Protein AF-A0A7V9IWL5-F1 (afdb_monomer_lite)

pLDDT: mean 78.6, std 19.52, range [36.97, 98.06]

Structure (mmCIF, N/CA/C/O backbone):
data_AF-A0A7V9IWL5-F1
#
_entry.id   AF-A0A7V9IWL5-F1
#
loop_
_atom_site.group_PDB
_atom_site.id
_atom_site.type_symbol
_atom_site.label_atom_id
_atom_site.label_alt_id
_atom_site.label_comp_id
_atom_site.label_asym_id
_atom_site.label_entity_id
_atom_site.label_seq_id
_atom_site.pdbx_PDB_ins_code
_atom_site.Cartn_x
_atom_site.Cartn_y
_atom_site.Cartn_z
_atom_site.occupancy
_atom_site.B_iso_or_equiv
_atom_site.auth_seq_id
_atom_site.auth_comp_id
_atom_site.auth_asym_id
_atom_site.auth_atom_id
_atom_site.pdbx_PDB_model_num
ATOM 1 N N . MET A 1 1 ? 10.153 -5.891 102.984 1.00 42.22 1 MET A N 1
ATOM 2 C CA . MET A 1 1 ? 11.183 -5.175 102.195 1.00 42.22 1 MET A CA 1
ATOM 3 C C . MET A 1 1 ? 10.515 -4.726 100.902 1.00 42.22 1 MET A C 1
ATOM 5 O O . MET A 1 1 ? 10.142 -5.570 100.111 1.00 42.22 1 MET A O 1
ATOM 9 N N . ALA A 1 2 ? 9.966 -3.515 100.852 1.00 41.72 2 ALA A N 1
ATOM 10 C CA . ALA A 1 2 ? 10.633 -2.237 100.567 1.00 41.72 2 ALA A CA 1
ATOM 11 C C . ALA A 1 2 ? 10.453 -1.843 99.086 1.00 41.72 2 ALA A C 1
ATOM 13 O O . ALA A 1 2 ? 11.183 -2.261 98.199 1.00 41.72 2 ALA A O 1
ATOM 14 N N . ASN A 1 3 ? 9.418 -1.025 98.898 1.00 42.91 3 ASN A N 1
ATOM 15 C CA . ASN A 1 3 ? 9.107 -0.138 97.783 1.00 42.91 3 ASN A CA 1
ATOM 16 C C . ASN A 1 3 ? 10.320 0.725 97.367 1.00 42.91 3 ASN A C 1
ATOM 18 O O . ASN A 1 3 ? 11.029 1.183 98.266 1.00 42.91 3 ASN A O 1
ATOM 22 N N . ARG A 1 4 ? 10.511 1.014 96.065 1.00 44.41 4 ARG A N 1
ATOM 23 C CA . ARG A 1 4 ? 11.149 2.251 95.548 1.00 44.41 4 ARG A CA 1
ATOM 24 C C . ARG A 1 4 ? 11.039 2.388 94.013 1.00 44.41 4 ARG A C 1
ATOM 26 O O . ARG A 1 4 ? 11.277 1.459 93.256 1.00 44.41 4 ARG A O 1
ATOM 33 N N . VAL A 1 5 ? 10.707 3.610 93.613 1.00 47.88 5 VAL A N 1
ATOM 34 C CA . VAL A 1 5 ? 10.550 4.261 92.289 1.00 47.88 5 VAL A CA 1
ATOM 35 C C . VAL A 1 5 ? 11.486 5.508 92.333 1.00 47.88 5 VAL A C 1
ATOM 37 O O . VAL A 1 5 ? 11.767 5.904 93.472 1.00 47.88 5 VAL A O 1
ATOM 40 N N . PRO A 1 6 ? 11.898 6.269 91.271 1.00 61.53 6 PRO A N 1
ATOM 41 C CA . PRO A 1 6 ? 12.089 6.123 89.798 1.00 61.53 6 PRO A CA 1
ATOM 42 C C . PRO A 1 6 ? 13.557 6.542 89.365 1.00 61.53 6 PRO A C 1
ATOM 44 O O . PRO A 1 6 ? 14.439 6.322 90.191 1.00 61.53 6 PRO A O 1
ATOM 47 N N . PRO A 1 7 ? 13.908 7.105 88.159 1.00 49.78 7 PRO A N 1
ATOM 48 C CA . PRO A 1 7 ? 13.388 8.362 87.582 1.00 49.78 7 PRO A CA 1
ATOM 49 C C . PRO A 1 7 ? 12.971 8.342 86.093 1.00 49.78 7 PRO A C 1
ATOM 51 O O . PRO A 1 7 ? 13.332 7.497 85.281 1.00 49.78 7 PRO A O 1
ATOM 54 N N . ARG A 1 8 ? 12.172 9.369 85.792 1.00 49.12 8 ARG A N 1
ATOM 55 C CA . ARG A 1 8 ? 11.593 9.805 84.518 1.00 49.12 8 ARG A CA 1
ATOM 56 C C . ARG A 1 8 ? 12.660 10.251 83.512 1.00 49.12 8 ARG A C 1
ATOM 58 O O . ARG A 1 8 ? 13.508 11.059 83.872 1.00 49.12 8 ARG A O 1
ATOM 65 N N . PHE A 1 9 ? 12.485 9.908 82.234 1.00 47.59 9 PHE A N 1
ATOM 66 C CA . PHE A 1 9 ? 13.112 10.639 81.130 1.00 47.59 9 PHE A CA 1
ATOM 67 C C . PHE A 1 9 ? 12.089 11.059 80.066 1.00 47.59 9 PHE A C 1
ATOM 69 O O . PHE A 1 9 ? 11.536 10.247 79.334 1.00 47.59 9 PHE A O 1
ATOM 76 N N . GLY A 1 10 ? 11.848 12.374 80.036 1.00 39.50 10 GLY A N 1
ATOM 77 C CA . GLY A 1 10 ? 11.826 13.194 78.823 1.00 39.50 10 GLY A CA 1
ATOM 78 C C . GLY A 1 10 ? 10.819 12.859 77.728 1.00 39.50 10 GLY A C 1
ATOM 79 O O . GLY A 1 10 ? 11.180 12.311 76.692 1.00 39.50 10 GLY A O 1
ATOM 80 N N . ARG A 1 11 ? 9.586 13.345 77.892 1.00 47.38 11 ARG A N 1
ATOM 81 C CA . ARG A 1 11 ? 8.657 13.608 76.786 1.00 47.38 11 ARG A CA 1
ATOM 82 C C . ARG A 1 11 ? 9.209 14.791 75.970 1.00 47.38 11 ARG A C 1
ATOM 84 O O . ARG A 1 11 ? 8.935 15.939 76.297 1.00 47.38 11 ARG A O 1
ATOM 91 N N . TRP A 1 12 ? 10.021 14.525 74.948 1.00 42.34 12 TRP A N 1
ATOM 92 C CA . TRP A 1 12 ? 10.479 15.557 74.013 1.00 42.34 12 TRP A CA 1
ATOM 93 C C . TRP A 1 12 ? 9.465 15.716 72.881 1.00 42.34 12 TRP A C 1
ATOM 95 O O . TRP A 1 12 ? 9.519 15.041 71.854 1.00 42.34 12 TRP A O 1
ATOM 105 N N . GLU A 1 13 ? 8.525 16.631 73.095 1.00 49.31 13 GLU A N 1
ATOM 106 C CA . GLU A 1 13 ? 7.695 17.220 72.050 1.00 49.31 13 GLU A CA 1
ATOM 107 C C . GLU A 1 13 ? 8.590 17.873 70.985 1.00 49.31 13 GLU A C 1
ATOM 109 O O . GLU A 1 13 ? 9.042 19.011 71.133 1.00 49.31 13 GLU A O 1
ATOM 114 N N . ARG A 1 14 ? 8.823 17.191 69.859 1.00 45.34 14 ARG A N 1
ATOM 115 C CA . ARG A 1 14 ? 9.216 17.902 68.639 1.00 45.34 14 ARG A CA 1
ATOM 116 C C . ARG A 1 14 ? 7.974 18.563 68.067 1.00 45.34 14 ARG A C 1
ATOM 118 O O . ARG A 1 14 ? 7.223 17.979 67.292 1.00 45.34 14 ARG A O 1
ATOM 125 N N . ARG A 1 15 ? 7.788 19.816 68.471 1.00 44.66 15 ARG A N 1
ATOM 126 C CA . ARG A 1 15 ? 6.952 20.815 67.809 1.00 44.66 15 ARG A CA 1
ATOM 127 C C . ARG A 1 15 ? 7.400 20.914 66.344 1.00 44.66 15 ARG A C 1
ATOM 129 O O . ARG A 1 15 ? 8.296 21.689 66.017 1.00 44.66 15 ARG A O 1
ATOM 136 N N . ALA A 1 16 ? 6.806 20.104 65.468 1.00 44.72 16 ALA A N 1
ATOM 137 C CA . ALA A 1 16 ? 6.927 20.270 64.029 1.00 44.72 16 ALA A CA 1
ATOM 138 C C . ALA A 1 16 ? 6.296 21.623 63.689 1.00 44.72 16 ALA A C 1
ATOM 140 O O . ALA A 1 16 ? 5.074 21.773 63.651 1.00 44.72 16 ALA A O 1
ATOM 141 N N . LYS A 1 17 ? 7.142 22.647 63.539 1.00 38.06 17 LYS A N 1
ATOM 142 C CA . LYS A 1 17 ? 6.727 23.939 63.009 1.00 38.06 17 LYS A CA 1
ATOM 143 C C . LYS A 1 17 ? 6.167 23.671 61.618 1.00 38.06 17 LYS A C 1
ATOM 145 O O . LYS A 1 17 ? 6.907 23.389 60.684 1.00 38.06 17 LYS A O 1
ATOM 150 N N . ARG A 1 18 ? 4.843 23.737 61.518 1.00 44.19 18 ARG A N 1
ATOM 151 C CA . ARG A 1 18 ? 4.091 23.806 60.273 1.00 44.19 18 ARG A CA 1
ATOM 152 C C . ARG A 1 18 ? 4.465 25.137 59.624 1.00 44.19 18 ARG A C 1
ATOM 154 O O . ARG A 1 18 ? 3.804 26.145 59.846 1.00 44.19 18 ARG A O 1
ATOM 161 N N . THR A 1 19 ? 5.589 25.171 58.914 1.00 42.28 19 THR A N 1
ATOM 162 C CA . THR A 1 19 ? 5.911 26.283 58.030 1.00 42.28 19 THR A CA 1
ATOM 163 C C . THR A 1 19 ? 4.900 26.206 56.898 1.00 42.28 19 THR A C 1
ATOM 165 O O . THR A 1 19 ? 4.911 25.298 56.070 1.00 42.28 19 THR A O 1
ATOM 168 N N . SER A 1 20 ? 3.928 27.112 56.924 1.00 44.34 20 SER A N 1
ATOM 169 C CA . SER A 1 20 ? 3.012 27.334 55.816 1.00 44.34 20 SER A CA 1
ATOM 170 C C . SER A 1 20 ? 3.826 27.876 54.650 1.00 44.34 20 SER A C 1
ATOM 172 O O . SER A 1 20 ? 3.991 29.084 54.496 1.00 44.34 20 SER A O 1
ATOM 174 N N . TRP A 1 21 ? 4.379 26.971 53.850 1.00 36.97 21 TRP A N 1
ATOM 175 C CA . TRP A 1 21 ? 4.912 27.321 52.550 1.00 36.97 21 TRP A CA 1
ATOM 176 C C . TRP A 1 21 ? 3.706 27.571 51.645 1.00 36.97 21 TRP A C 1
ATOM 178 O O . TRP A 1 21 ? 3.057 26.641 51.164 1.00 36.97 21 TRP A O 1
ATOM 188 N N . THR A 1 22 ? 3.349 28.839 51.458 1.00 48.03 22 THR A N 1
ATOM 189 C CA . THR A 1 22 ? 2.476 29.259 50.362 1.00 48.03 22 THR A CA 1
ATOM 190 C C . THR A 1 22 ? 3.270 29.105 49.074 1.00 48.03 22 THR A C 1
ATOM 192 O O . THR A 1 22 ? 3.826 30.066 48.548 1.00 48.03 22 THR A O 1
ATOM 195 N N . GLY A 1 23 ? 3.376 27.859 48.609 1.00 40.75 23 GLY A N 1
ATOM 196 C CA . GLY A 1 23 ? 3.950 27.528 47.319 1.00 40.75 23 GLY A CA 1
ATOM 197 C C . GLY A 1 23 ? 3.154 28.228 46.230 1.00 40.75 23 GLY A C 1
ATOM 198 O O . GLY A 1 23 ? 2.005 27.873 45.956 1.00 40.75 23 GLY A O 1
ATOM 199 N N . GLY A 1 24 ? 3.770 29.249 45.637 1.00 40.97 24 GLY A N 1
ATOM 200 C CA . GLY A 1 24 ? 3.324 29.849 44.391 1.00 40.97 24 GLY A CA 1
ATOM 201 C C . GLY A 1 24 ? 3.146 28.734 43.372 1.00 40.97 24 GLY A C 1
ATOM 202 O O . GLY A 1 24 ? 4.097 28.061 42.982 1.00 40.97 24 GLY A O 1
ATOM 203 N N . ARG A 1 25 ? 1.888 28.475 43.024 1.00 44.75 25 ARG A N 1
ATOM 204 C CA . ARG A 1 25 ? 1.486 27.381 42.149 1.00 44.75 25 ARG A CA 1
ATOM 205 C C . ARG A 1 25 ? 2.226 27.490 40.820 1.00 44.75 25 ARG A C 1
ATOM 207 O O . ARG A 1 25 ? 2.048 28.466 40.093 1.00 44.75 25 ARG A O 1
ATOM 214 N N . CYS A 1 26 ? 2.938 26.428 40.457 1.00 49.12 26 CYS A N 1
ATOM 215 C CA . CYS A 1 26 ? 3.333 26.120 39.086 1.00 49.12 26 CYS A CA 1
ATOM 216 C C . CYS A 1 26 ? 2.064 25.776 38.267 1.00 49.12 26 CYS A C 1
ATOM 218 O O . CYS A 1 26 ? 1.826 24.640 37.880 1.00 49.12 26 CYS A O 1
ATOM 220 N N . ALA A 1 27 ? 1.155 26.743 38.103 1.00 49.19 27 ALA A N 1
ATOM 221 C CA . ALA A 1 27 ? -0.161 26.550 37.485 1.00 49.19 27 ALA A CA 1
ATOM 222 C C . ALA A 1 27 ? -0.128 26.660 35.948 1.00 49.19 27 ALA A C 1
ATOM 224 O O . ALA A 1 27 ? -1.157 26.498 35.290 1.00 49.19 27 ALA A O 1
ATOM 225 N N . THR A 1 28 ? 1.029 26.978 35.367 1.00 52.62 28 THR A N 1
ATOM 226 C CA . THR A 1 28 ? 1.217 27.167 33.921 1.00 52.62 28 THR A CA 1
ATOM 227 C C . THR A 1 28 ? 1.613 25.880 33.197 1.00 52.62 28 THR A C 1
ATOM 229 O O . THR A 1 28 ? 1.256 25.730 32.031 1.00 52.62 28 THR A O 1
ATOM 232 N N . SER A 1 29 ? 2.251 24.919 33.876 1.00 58.91 29 SER A N 1
ATOM 233 C CA . SER A 1 29 ? 2.659 23.638 33.277 1.00 58.91 29 SER A CA 1
ATOM 234 C C . SER A 1 29 ? 1.473 22.700 33.019 1.00 58.91 29 SER A C 1
ATOM 236 O O . SER A 1 29 ? 1.392 22.102 31.949 1.00 58.91 29 SER A O 1
ATOM 238 N N . GLY A 1 30 ? 0.501 22.638 33.940 1.00 56.88 30 GLY A N 1
ATOM 239 C CA . GLY A 1 30 ? -0.700 21.803 33.801 1.00 56.88 30 GLY A CA 1
ATOM 240 C C . GLY A 1 30 ? -1.547 22.181 32.585 1.00 56.88 30 GLY A C 1
ATOM 241 O O . GLY A 1 30 ? -1.788 21.351 31.722 1.00 56.88 30 GLY A O 1
ATOM 242 N N . ARG A 1 31 ? -1.881 23.469 32.423 1.00 60.41 31 ARG A N 1
ATOM 243 C CA . ARG A 1 31 ? -2.696 23.939 31.286 1.00 60.41 31 ARG A CA 1
ATOM 244 C C . ARG A 1 31 ? -2.020 23.745 29.927 1.00 60.41 31 ARG A C 1
ATOM 246 O O . ARG A 1 31 ? -2.714 23.544 28.935 1.00 60.41 31 ARG A O 1
ATOM 253 N N . ALA A 1 32 ? -0.692 23.830 29.862 1.00 59.44 32 ALA A N 1
ATOM 254 C CA . ALA A 1 32 ? 0.057 23.567 28.634 1.00 59.44 32 ALA A CA 1
ATOM 255 C C . ALA A 1 32 ? 0.069 22.067 28.297 1.00 59.44 32 ALA A C 1
ATOM 257 O O . ALA A 1 32 ? -0.176 21.697 27.150 1.00 59.44 32 ALA A O 1
ATOM 258 N N . LEU A 1 33 ? 0.266 21.206 29.301 1.00 62.31 33 LEU A N 1
ATOM 259 C CA . LEU A 1 33 ? 0.171 19.751 29.156 1.00 62.31 33 LEU A CA 1
ATOM 260 C C . LEU A 1 33 ? -1.249 19.298 28.786 1.00 62.31 33 LEU A C 1
ATOM 262 O O . LEU A 1 33 ? -1.394 18.423 27.937 1.00 62.31 33 LEU A O 1
ATOM 266 N N . ASP A 1 34 ? -2.282 19.915 29.357 1.00 68.19 34 ASP A N 1
ATOM 267 C CA . ASP A 1 34 ? -3.686 19.616 29.058 1.00 68.19 34 ASP A CA 1
ATOM 268 C C . ASP A 1 34 ? -4.059 20.050 27.637 1.00 68.19 34 ASP A C 1
ATOM 270 O O . ASP A 1 34 ? -4.701 19.297 26.911 1.00 68.19 34 ASP A O 1
ATOM 274 N N . ARG A 1 35 ? -3.582 21.219 27.183 1.00 66.12 35 ARG A N 1
ATOM 275 C CA . ARG A 1 35 ? -3.732 21.655 25.783 1.00 66.12 35 ARG A CA 1
ATOM 276 C C . ARG A 1 35 ? -2.984 20.742 24.815 1.00 66.12 35 ARG A C 1
ATOM 278 O O . ARG A 1 35 ? -3.51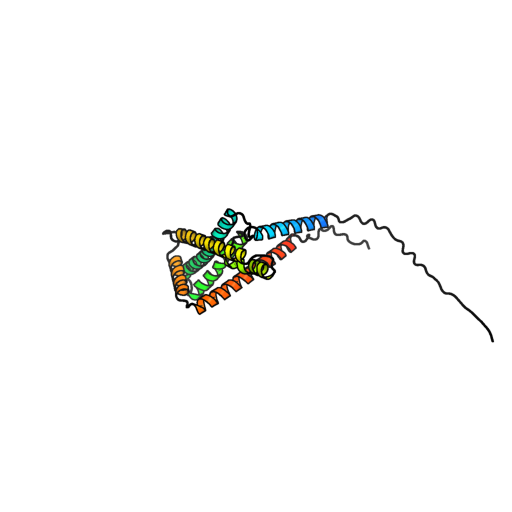1 20.440 23.752 1.00 66.12 35 ARG A O 1
ATOM 285 N N . ALA A 1 36 ? -1.793 20.271 25.182 1.00 57.03 36 ALA A N 1
ATOM 286 C CA . ALA A 1 36 ? -1.026 19.330 24.371 1.00 57.03 36 ALA A CA 1
ATOM 287 C C . ALA A 1 36 ? -1.660 17.927 24.334 1.00 57.03 36 ALA A C 1
ATOM 289 O O . ALA A 1 36 ? -1.534 17.242 23.322 1.00 57.03 36 ALA A O 1
ATOM 290 N N . ARG A 1 37 ? -2.336 17.484 25.404 1.00 61.94 37 ARG A N 1
ATOM 291 C CA . ARG A 1 37 ? -3.153 16.256 25.400 1.00 61.94 37 ARG A CA 1
ATOM 292 C C . ARG A 1 37 ? -4.415 16.434 24.562 1.00 61.94 37 ARG A C 1
ATOM 294 O O . ARG A 1 37 ? -4.666 15.610 23.701 1.00 61.94 37 ARG A O 1
ATOM 301 N N . ALA A 1 38 ? -5.127 17.547 24.713 1.00 59.31 38 ALA A N 1
ATOM 302 C CA . ALA A 1 38 ? -6.307 17.845 23.905 1.00 59.31 38 ALA A CA 1
ATOM 303 C C . ALA A 1 38 ? -5.972 17.967 22.406 1.00 59.31 38 ALA A C 1
ATOM 305 O O . ALA A 1 38 ? -6.710 17.467 21.565 1.00 59.31 38 ALA A O 1
ATOM 306 N N . ALA A 1 39 ? -4.834 18.575 22.051 1.00 52.72 39 ALA A N 1
ATOM 307 C CA . ALA A 1 39 ? -4.352 18.623 20.670 1.00 52.72 39 ALA A CA 1
ATOM 308 C C . ALA A 1 39 ? -3.974 17.228 20.133 1.00 52.72 39 ALA A C 1
ATOM 310 O O . ALA A 1 39 ? -4.262 16.934 18.975 1.00 52.72 39 ALA A O 1
ATOM 311 N N . ARG A 1 40 ? -3.391 16.356 20.973 1.00 54.81 40 ARG A N 1
ATOM 312 C CA . ARG A 1 40 ? -3.130 14.940 20.648 1.00 54.81 40 ARG A CA 1
ATOM 313 C C . ARG A 1 40 ? -4.419 14.161 20.423 1.00 54.81 40 ARG A C 1
ATOM 315 O O . ARG A 1 40 ? -4.523 13.456 19.425 1.00 54.81 40 ARG A O 1
ATOM 322 N N . ASP A 1 41 ? -5.412 14.349 21.284 1.00 53.19 41 ASP A N 1
ATOM 323 C CA . ASP A 1 41 ? -6.718 13.716 21.135 1.00 53.19 41 ASP A CA 1
ATOM 324 C C . ASP A 1 41 ? -7.390 14.185 19.841 1.00 53.19 41 ASP A C 1
ATOM 326 O O . ASP A 1 41 ? -7.926 13.365 19.110 1.00 53.19 41 ASP A O 1
ATOM 330 N N . LEU A 1 42 ? -7.277 15.465 19.471 1.00 49.16 42 LEU A N 1
ATOM 331 C CA . LEU A 1 42 ? -7.798 15.995 18.203 1.00 49.16 42 LEU A CA 1
ATOM 332 C C . LEU A 1 42 ? -7.031 15.480 16.963 1.00 49.16 42 LEU A C 1
ATOM 334 O O . LEU A 1 42 ? -7.647 15.216 15.924 1.00 49.16 42 LEU A O 1
ATOM 338 N N . ALA A 1 43 ? -5.709 15.303 17.053 1.00 46.28 43 ALA A N 1
ATOM 339 C CA . ALA A 1 43 ? -4.863 14.761 15.981 1.00 46.28 43 ALA A CA 1
ATOM 340 C C . ALA A 1 43 ? -5.048 13.240 15.780 1.00 46.28 43 ALA A C 1
ATOM 342 O O . ALA A 1 43 ? -5.086 12.759 14.643 1.00 46.28 43 ALA A O 1
ATOM 343 N N . GLY A 1 44 ? -5.249 12.482 16.861 1.00 47.00 44 GLY A N 1
ATOM 344 C CA . GLY A 1 44 ? -5.636 11.067 16.806 1.00 47.00 44 GLY A CA 1
ATOM 345 C C . GLY A 1 44 ? -7.081 10.890 16.326 1.00 47.00 44 GLY A C 1
ATOM 346 O O . GLY A 1 44 ? -7.381 10.057 15.469 1.00 47.00 44 GLY A O 1
ATOM 347 N N . GLN A 1 45 ? -7.987 11.761 16.774 1.00 49.53 45 GLN A N 1
ATOM 348 C CA . GLN A 1 45 ? -9.404 11.748 16.395 1.00 49.53 45 GLN A CA 1
ATOM 349 C C . GLN A 1 45 ? -9.647 12.175 14.941 1.00 49.53 45 GLN A C 1
ATOM 351 O O . GLN A 1 45 ? -10.659 11.791 14.357 1.00 49.53 45 GLN A O 1
ATOM 356 N N . SER A 1 46 ? -8.718 12.902 14.311 1.00 41.38 46 SER A N 1
ATOM 357 C CA . SER A 1 46 ? -8.759 13.183 12.866 1.00 41.38 46 SER A CA 1
ATOM 358 C C . SER A 1 46 ? -8.337 11.983 12.011 1.00 41.38 46 SER A C 1
ATOM 360 O O . SER A 1 46 ? -8.750 11.904 10.860 1.00 41.38 46 SER A O 1
ATOM 362 N N . ARG A 1 47 ? -7.574 11.024 12.558 1.00 51.06 47 ARG A N 1
ATOM 363 C CA . ARG A 1 47 ? -7.233 9.742 11.902 1.00 51.06 47 ARG A CA 1
ATOM 364 C C . ARG A 1 47 ? -8.426 8.788 11.965 1.00 51.06 47 ARG A C 1
ATOM 366 O O . ARG A 1 47 ? -8.841 8.235 10.962 1.00 51.06 47 ARG A O 1
ATOM 373 N N . GLY A 1 48 ? -9.085 8.730 13.123 1.00 50.41 48 GLY A N 1
ATOM 374 C CA . GLY A 1 48 ? -10.319 7.963 13.310 1.00 50.41 48 GLY A CA 1
ATOM 375 C C . GLY A 1 48 ? -11.590 8.589 12.715 1.00 50.41 48 GLY A C 1
ATOM 376 O O . GLY A 1 48 ? -12.651 7.969 12.793 1.00 50.41 48 GLY A O 1
ATOM 377 N N . ARG A 1 49 ? -11.541 9.809 12.153 1.00 48.81 49 ARG A N 1
ATOM 378 C CA . ARG A 1 49 ? -12.730 10.508 11.620 1.00 48.81 49 ARG A CA 1
ATOM 379 C C . ARG A 1 49 ? -13.140 10.043 10.227 1.00 48.81 49 ARG A C 1
ATOM 381 O O . ARG A 1 49 ? -14.328 10.119 9.938 1.00 48.81 49 ARG A O 1
ATOM 388 N N . ALA A 1 50 ? -12.200 9.582 9.400 1.00 49.72 50 ALA A N 1
ATOM 389 C CA . ALA A 1 50 ? -12.484 9.021 8.077 1.00 49.72 50 ALA A CA 1
ATOM 390 C C . ALA A 1 50 ? -12.834 7.519 8.163 1.00 49.72 50 ALA A C 1
ATOM 392 O O . ALA A 1 50 ? -13.827 7.102 7.570 1.00 49.72 50 ALA A O 1
ATOM 393 N N . ALA A 1 51 ? -12.150 6.757 9.023 1.00 50.28 51 ALA A N 1
ATOM 394 C CA . ALA A 1 51 ? -12.503 5.373 9.367 1.00 50.28 51 ALA A CA 1
ATOM 395 C C . ALA A 1 51 ? -13.741 5.223 10.287 1.00 50.28 51 ALA A C 1
ATOM 397 O O . ALA A 1 51 ? -14.247 4.116 10.494 1.00 50.28 51 ALA A O 1
ATOM 398 N N . SER A 1 52 ? -14.262 6.317 10.862 1.00 53.53 52 SER A N 1
ATOM 399 C CA . SER A 1 52 ? -15.449 6.260 11.725 1.00 53.53 52 SER A CA 1
ATOM 400 C C . SER A 1 52 ? -16.704 5.861 10.939 1.00 53.53 52 SER A C 1
ATOM 402 O O . SER A 1 52 ? -16.952 6.402 9.860 1.00 53.53 52 SER A O 1
ATOM 404 N N . PRO A 1 53 ? -17.606 5.037 11.511 1.00 51.22 53 PRO A N 1
ATOM 405 C CA . PRO A 1 53 ? -18.881 4.658 10.889 1.00 51.22 53 PRO A CA 1
ATOM 406 C C . PRO A 1 53 ? -19.819 5.826 10.506 1.00 51.22 53 PRO A C 1
ATOM 408 O O . PRO A 1 53 ? -20.856 5.576 9.885 1.00 51.22 53 PRO A O 1
ATOM 411 N N . GLY A 1 54 ? -19.477 7.067 10.875 1.00 55.88 54 GLY A N 1
ATOM 412 C CA . GLY A 1 54 ? -20.195 8.306 10.565 1.00 55.88 54 GLY A CA 1
ATOM 413 C C . GLY A 1 54 ? -19.364 9.375 9.842 1.00 55.88 54 GLY A C 1
ATOM 414 O O . GLY A 1 54 ? -19.771 10.535 9.843 1.00 55.88 54 GLY A O 1
ATOM 415 N N . ALA A 1 55 ? -18.212 9.026 9.255 1.00 62.50 55 ALA A N 1
ATOM 416 C CA . ALA A 1 55 ? -17.434 9.954 8.435 1.00 62.50 55 ALA A CA 1
ATOM 417 C C . ALA A 1 55 ? -18.308 10.588 7.332 1.00 62.50 55 ALA A C 1
ATOM 419 O O . ALA A 1 55 ? -19.123 9.881 6.722 1.00 62.50 55 ALA A O 1
ATOM 420 N N . PRO A 1 56 ? -18.149 11.890 7.018 1.00 70.62 56 PRO A N 1
ATOM 421 C CA . PRO A 1 56 ? -18.812 12.474 5.865 1.00 70.62 56 PRO A CA 1
ATOM 422 C C . PRO A 1 56 ? -18.424 11.685 4.611 1.00 70.62 56 PRO A C 1
ATOM 424 O O . PRO A 1 56 ? -17.245 11.579 4.279 1.00 70.62 56 PRO A O 1
ATOM 427 N N . ARG A 1 57 ? -19.424 11.158 3.895 1.00 76.06 57 ARG A N 1
ATOM 428 C CA . ARG A 1 57 ? -19.261 10.404 2.639 1.00 76.06 57 ARG A CA 1
ATOM 429 C C . ARG A 1 57 ? -18.208 10.975 1.668 1.00 76.06 57 ARG A C 1
ATOM 431 O O . ARG A 1 57 ? -17.442 10.167 1.150 1.00 76.06 57 ARG A O 1
ATOM 438 N N . PRO A 1 58 ? -18.110 12.302 1.427 1.00 82.88 58 PRO A N 1
ATOM 439 C CA . PRO A 1 58 ? -17.093 12.834 0.516 1.00 82.88 58 PRO A CA 1
ATOM 440 C C . PRO A 1 58 ? -15.661 12.710 1.049 1.00 82.88 58 PRO A C 1
ATOM 442 O O . PRO A 1 58 ? -14.743 12.528 0.258 1.00 82.88 58 PRO A O 1
ATOM 445 N N . VAL A 1 59 ? -15.459 12.766 2.371 1.00 86.06 59 VAL A N 1
ATOM 446 C CA . VAL A 1 59 ? -14.126 12.628 2.975 1.00 86.06 59 VAL A CA 1
ATOM 447 C C . VAL A 1 59 ? -13.619 11.205 2.783 1.00 86.06 59 VAL A C 1
ATOM 449 O O . VAL A 1 59 ? -12.521 11.034 2.274 1.00 86.06 59 VAL A O 1
ATOM 452 N N . LEU A 1 60 ? -14.444 10.201 3.099 1.00 85.56 60 LEU A N 1
ATOM 453 C CA . LEU A 1 60 ? -14.093 8.792 2.894 1.00 85.56 60 LEU A CA 1
ATOM 454 C C . LEU A 1 60 ? -13.857 8.472 1.411 1.00 85.56 60 LEU A C 1
ATOM 456 O O . LEU A 1 60 ? -12.935 7.735 1.084 1.00 85.56 60 LEU A O 1
ATOM 460 N N . ALA A 1 61 ? -14.669 9.045 0.515 1.00 89.69 61 ALA A N 1
ATOM 461 C CA . ALA A 1 61 ? -14.475 8.906 -0.925 1.00 89.69 61 ALA A CA 1
ATOM 462 C C . ALA A 1 61 ? -13.104 9.441 -1.364 1.00 89.69 61 ALA A C 1
ATOM 464 O O . ALA A 1 61 ? -12.351 8.733 -2.028 1.00 89.69 61 ALA A O 1
ATOM 465 N N . ALA A 1 62 ? -12.761 10.664 -0.953 1.00 90.94 62 ALA A N 1
ATOM 466 C CA . ALA A 1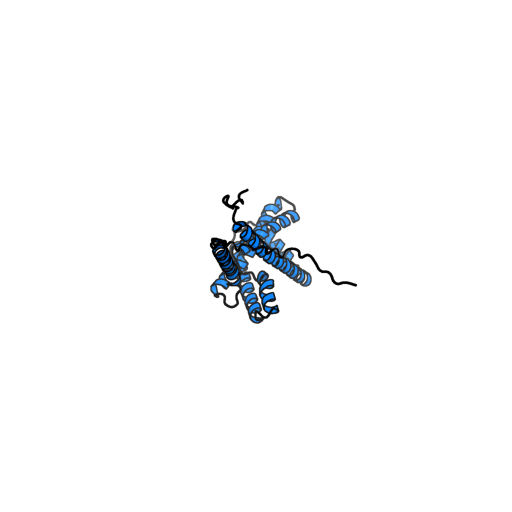 62 ? -11.493 11.291 -1.303 1.00 90.94 62 ALA A CA 1
ATOM 467 C C . ALA A 1 62 ? -10.290 10.537 -0.713 1.00 90.94 62 ALA A C 1
ATOM 469 O O . ALA A 1 62 ? -9.359 10.213 -1.446 1.00 90.94 62 ALA A O 1
ATOM 470 N N . THR A 1 63 ? -10.312 10.211 0.583 1.00 90.75 63 THR A N 1
ATOM 471 C CA . THR A 1 63 ? -9.195 9.513 1.240 1.00 90.75 63 THR A CA 1
ATOM 472 C C . THR A 1 63 ? -9.046 8.070 0.761 1.00 90.75 63 THR A C 1
ATOM 474 O O . THR A 1 63 ? -7.922 7.580 0.681 1.00 90.75 63 THR A O 1
ATOM 477 N N . GLY A 1 64 ? -10.142 7.398 0.395 1.00 92.25 64 GLY A N 1
ATOM 478 C CA . GLY A 1 64 ? -10.107 6.071 -0.221 1.00 92.25 64 GLY A CA 1
ATOM 479 C C . GLY A 1 64 ? -9.526 6.091 -1.639 1.00 92.25 64 GLY A C 1
ATOM 480 O O . GLY A 1 64 ? -8.681 5.261 -1.971 1.00 92.25 64 GLY A O 1
ATOM 481 N N . LEU A 1 65 ? -9.909 7.061 -2.474 1.00 95.00 65 LEU A N 1
ATOM 482 C CA . LEU A 1 65 ? -9.323 7.219 -3.813 1.00 95.00 65 LEU A CA 1
ATOM 483 C C . LEU A 1 65 ? -7.821 7.522 -3.732 1.00 95.00 65 LEU A C 1
ATOM 485 O O . LEU A 1 65 ? -7.021 6.877 -4.411 1.00 95.00 65 LEU A O 1
ATOM 489 N N . LEU A 1 66 ? -7.435 8.447 -2.846 1.00 94.06 66 LEU A N 1
ATOM 490 C CA . LEU A 1 66 ? -6.031 8.775 -2.593 1.00 94.06 66 LEU A CA 1
ATOM 491 C C . LEU A 1 66 ? -5.238 7.569 -2.079 1.00 94.06 66 LEU A C 1
ATOM 493 O O . LEU A 1 66 ? -4.088 7.396 -2.469 1.00 94.06 66 LEU A O 1
ATOM 497 N N . GLY A 1 67 ? -5.856 6.684 -1.290 1.00 93.75 67 GLY A N 1
ATOM 498 C CA . GLY A 1 67 ? -5.237 5.421 -0.881 1.00 93.75 67 GLY A CA 1
ATOM 499 C C . GLY A 1 67 ? -4.790 4.576 -2.078 1.00 93.75 67 GLY A C 1
ATOM 500 O O . GLY A 1 67 ? -3.656 4.102 -2.109 1.00 93.75 67 GLY A O 1
ATOM 501 N N . GLY A 1 68 ? -5.636 4.464 -3.108 1.00 95.44 68 GLY A N 1
ATOM 502 C CA . GLY A 1 68 ? -5.284 3.785 -4.359 1.00 95.44 68 GLY A CA 1
ATOM 503 C C . GLY A 1 68 ? -4.168 4.485 -5.142 1.00 95.44 68 GLY A C 1
ATOM 504 O O . GLY A 1 68 ? -3.244 3.832 -5.634 1.00 95.44 68 GLY A O 1
ATOM 505 N N . PHE A 1 69 ? -4.207 5.819 -5.213 1.00 95.75 69 PHE A N 1
ATOM 506 C CA . PHE A 1 69 ? -3.146 6.615 -5.842 1.00 95.75 69 PHE A CA 1
ATOM 507 C C . PHE A 1 69 ? -1.794 6.422 -5.160 1.00 95.75 69 PHE A C 1
ATOM 509 O O . PHE A 1 69 ? -0.799 6.208 -5.843 1.00 95.75 69 PHE A O 1
ATOM 516 N N . HIS A 1 70 ? -1.744 6.449 -3.830 1.00 94.94 70 HIS A N 1
ATOM 517 C CA . HIS A 1 70 ? -0.493 6.301 -3.089 1.00 94.94 70 HIS A CA 1
ATOM 518 C C . HIS A 1 70 ? 0.147 4.924 -3.286 1.00 94.94 70 HIS A C 1
ATOM 520 O O . HIS A 1 70 ? 1.359 4.841 -3.486 1.00 94.94 70 HIS A O 1
ATOM 526 N N . VAL A 1 71 ? -0.655 3.853 -3.317 1.00 95.06 71 VAL A N 1
ATOM 527 C CA . VAL A 1 71 ? -0.153 2.510 -3.656 1.00 95.06 71 VAL A CA 1
ATOM 528 C C . VAL A 1 71 ? 0.397 2.480 -5.083 1.00 95.06 71 VAL A C 1
ATOM 530 O O . VAL A 1 71 ? 1.484 1.951 -5.311 1.00 95.06 71 VAL A O 1
ATOM 533 N N . THR A 1 72 ? -0.311 3.094 -6.033 1.00 96.12 72 THR A N 1
ATOM 534 C CA . THR A 1 72 ? 0.129 3.131 -7.437 1.00 96.12 72 THR A CA 1
ATOM 535 C C . THR A 1 72 ? 1.384 3.982 -7.624 1.00 96.12 72 THR A C 1
ATOM 537 O O . THR A 1 72 ? 2.239 3.615 -8.415 1.00 96.12 72 THR A O 1
ATOM 540 N N . LEU A 1 73 ? 1.559 5.066 -6.862 1.00 96.00 73 LEU A N 1
ATOM 541 C CA . LEU A 1 73 ? 2.791 5.863 -6.847 1.00 96.00 73 LEU A CA 1
ATOM 542 C C . LEU A 1 73 ? 3.989 5.060 -6.332 1.00 96.00 73 LEU A C 1
ATOM 544 O O . LEU A 1 73 ? 5.075 5.156 -6.898 1.00 96.00 73 LEU A O 1
ATOM 548 N N . GLY A 1 74 ? 3.796 4.249 -5.288 1.00 96.75 74 GLY A N 1
ATOM 549 C CA . GLY A 1 74 ? 4.822 3.313 -4.826 1.00 96.75 74 GLY A CA 1
ATOM 550 C C . GLY A 1 74 ? 5.172 2.288 -5.904 1.00 96.75 74 GLY A C 1
ATOM 551 O O . GLY A 1 74 ? 6.347 2.078 -6.201 1.00 96.75 74 GLY A O 1
ATOM 552 N N . LEU A 1 75 ? 4.159 1.689 -6.538 1.00 96.69 75 LEU A N 1
ATOM 553 C CA . LEU A 1 75 ? 4.365 0.746 -7.640 1.00 96.69 75 LEU A CA 1
ATOM 554 C C . LEU A 1 75 ? 5.082 1.407 -8.823 1.00 96.69 75 LEU A C 1
ATOM 556 O O . LEU A 1 75 ? 5.985 0.811 -9.400 1.00 96.69 75 LEU A O 1
ATOM 560 N N . LEU A 1 76 ? 4.724 2.649 -9.144 1.00 97.00 76 LEU A N 1
ATOM 561 C CA . LEU A 1 76 ? 5.357 3.420 -10.201 1.00 97.00 76 LEU A CA 1
ATOM 562 C C . LEU A 1 76 ? 6.836 3.659 -9.896 1.00 97.00 76 LEU A C 1
ATOM 564 O O . LEU A 1 76 ? 7.682 3.437 -10.757 1.00 97.00 76 LEU A O 1
ATOM 568 N N . ALA A 1 77 ? 7.156 4.071 -8.667 1.00 97.75 77 ALA A N 1
ATOM 569 C CA . ALA A 1 77 ? 8.537 4.245 -8.240 1.00 97.75 77 ALA A CA 1
ATOM 570 C C . ALA A 1 77 ? 9.337 2.943 -8.397 1.00 97.75 77 ALA A C 1
ATOM 572 O O . ALA A 1 77 ? 10.451 2.987 -8.923 1.00 97.75 77 ALA A O 1
ATOM 573 N N . LEU A 1 78 ? 8.750 1.799 -8.020 1.00 97.88 78 LEU A N 1
ATOM 574 C CA . LEU A 1 78 ? 9.360 0.481 -8.196 1.00 97.88 78 LEU A CA 1
ATOM 575 C C . LEU A 1 78 ? 9.673 0.216 -9.668 1.00 97.88 78 LEU A C 1
ATOM 577 O O . LEU A 1 78 ? 10.838 0.008 -10.003 1.00 97.88 78 LEU A O 1
ATOM 581 N N . VAL A 1 79 ? 8.669 0.255 -10.548 1.00 97.38 79 VAL A N 1
ATOM 582 C CA . VAL A 1 79 ? 8.845 -0.157 -11.953 1.00 97.38 79 VAL A CA 1
ATOM 583 C C . VAL A 1 79 ? 9.719 0.816 -12.741 1.00 97.38 79 VAL A C 1
ATOM 585 O O . VAL A 1 79 ? 10.531 0.375 -13.546 1.00 97.38 79 VAL A O 1
ATOM 588 N N . VAL A 1 80 ? 9.642 2.121 -12.458 1.00 97.25 80 VAL A N 1
ATOM 589 C CA . VAL A 1 80 ? 10.527 3.127 -13.069 1.00 97.25 80 VAL A CA 1
ATOM 590 C C . VAL A 1 80 ? 11.970 2.906 -12.633 1.00 97.25 80 VAL A C 1
ATOM 592 O O . VAL A 1 80 ? 12.873 2.951 -13.461 1.00 97.25 80 VAL A O 1
ATOM 595 N N . THR A 1 81 ? 12.202 2.624 -11.349 1.00 98.06 81 THR A N 1
ATOM 596 C CA . THR A 1 81 ? 13.557 2.360 -10.844 1.00 98.06 81 THR A CA 1
ATOM 597 C C . THR A 1 81 ? 14.113 1.058 -11.414 1.00 98.06 81 THR A C 1
ATOM 599 O O . THR A 1 81 ? 15.266 1.021 -11.834 1.00 98.06 81 THR A O 1
ATOM 602 N N . THR A 1 82 ? 13.310 -0.009 -11.452 1.00 98.00 82 THR A N 1
ATOM 603 C CA . THR A 1 82 ? 13.729 -1.295 -12.022 1.00 98.00 82 THR A CA 1
ATOM 604 C C . THR A 1 82 ? 14.017 -1.174 -13.517 1.00 98.00 82 THR A C 1
ATOM 606 O O . THR A 1 82 ? 15.079 -1.617 -13.943 1.00 98.00 82 THR A O 1
ATOM 609 N N . GLY A 1 83 ? 13.145 -0.516 -14.288 1.00 96.94 83 GLY A N 1
ATOM 610 C CA . GLY A 1 83 ? 13.349 -0.279 -15.720 1.00 96.94 83 GLY A CA 1
ATOM 611 C C . GLY A 1 83 ? 14.587 0.574 -16.006 1.00 96.94 83 GLY A C 1
ATOM 612 O O . GLY A 1 83 ? 15.434 0.184 -16.803 1.00 96.94 83 GLY A O 1
ATOM 613 N N . ALA A 1 84 ? 14.771 1.683 -15.282 1.00 97.12 84 ALA A N 1
ATOM 614 C CA . ALA A 1 84 ? 15.933 2.561 -15.452 1.00 97.12 84 ALA A CA 1
ATOM 615 C C . ALA A 1 84 ? 17.277 1.881 -15.127 1.00 97.12 84 ALA A C 1
ATOM 617 O O . ALA A 1 84 ? 18.327 2.318 -15.597 1.00 97.12 84 ALA A O 1
ATOM 618 N N . LEU A 1 85 ? 17.258 0.832 -14.302 1.00 97.25 85 LEU A N 1
ATOM 619 C CA . LEU A 1 85 ? 18.446 0.085 -13.894 1.00 97.25 85 LEU A CA 1
ATOM 620 C C . LEU A 1 85 ? 18.648 -1.219 -14.676 1.00 97.25 85 LEU A C 1
ATOM 622 O O . LEU A 1 85 ? 19.680 -1.861 -14.476 1.00 97.25 85 LEU A O 1
ATOM 626 N N . ALA A 1 86 ? 17.716 -1.603 -15.552 1.00 94.25 86 ALA A N 1
ATOM 627 C CA . ALA A 1 86 ? 17.716 -2.904 -16.223 1.00 94.25 86 ALA A CA 1
ATOM 628 C C . ALA A 1 86 ? 19.007 -3.175 -17.019 1.00 94.25 86 ALA A C 1
ATOM 630 O O . ALA A 1 86 ? 19.537 -4.281 -16.970 1.00 94.25 86 ALA A O 1
ATOM 631 N N . GLU A 1 87 ? 19.558 -2.148 -17.673 1.00 94.00 87 GLU A N 1
ATOM 632 C CA . GLU A 1 87 ? 20.804 -2.238 -18.453 1.00 94.00 87 GLU A CA 1
ATOM 633 C C . GLU A 1 87 ? 22.072 -2.010 -17.609 1.00 94.00 87 GLU A C 1
ATOM 635 O O . GLU A 1 87 ? 23.185 -2.327 -18.028 1.00 94.00 87 GLU A O 1
ATOM 640 N N . ALA A 1 88 ? 21.932 -1.432 -16.412 1.00 95.69 88 ALA A N 1
ATOM 641 C CA . ALA A 1 88 ? 23.063 -1.030 -15.577 1.00 95.69 88 ALA A CA 1
ATOM 642 C C . ALA A 1 88 ? 23.500 -2.123 -14.591 1.00 95.69 88 ALA A C 1
ATOM 644 O O . ALA A 1 88 ? 24.666 -2.169 -14.188 1.00 95.69 88 ALA A O 1
ATOM 645 N N . VAL A 1 89 ? 22.572 -2.978 -14.155 1.00 96.88 89 VAL A N 1
ATOM 646 C CA . VAL A 1 89 ? 22.810 -4.014 -13.141 1.00 96.88 89 VAL A CA 1
ATOM 647 C C . VAL A 1 89 ? 22.020 -5.287 -13.459 1.00 96.88 89 VAL A C 1
ATOM 649 O O . VAL A 1 89 ? 21.024 -5.227 -14.172 1.00 96.88 89 VAL A O 1
ATOM 652 N N . PRO A 1 90 ? 22.401 -6.453 -12.900 1.00 96.56 90 PRO A N 1
ATOM 653 C CA . PRO A 1 90 ? 21.626 -7.679 -13.072 1.00 96.56 90 PRO A CA 1
ATOM 654 C C . PRO A 1 90 ? 20.164 -7.512 -12.636 1.00 96.56 90 PRO A C 1
ATOM 656 O O . PRO A 1 90 ? 19.895 -6.887 -11.606 1.00 96.56 90 PRO A O 1
ATOM 659 N N . ALA A 1 91 ? 19.235 -8.151 -13.354 1.00 93.19 91 ALA A N 1
ATOM 660 C CA . ALA A 1 91 ? 17.793 -8.044 -13.106 1.00 93.19 91 ALA A CA 1
ATOM 661 C C . ALA A 1 91 ? 17.369 -8.272 -11.635 1.00 93.19 91 ALA A C 1
ATOM 663 O O . ALA A 1 91 ? 16.593 -7.464 -11.119 1.00 93.19 91 ALA A O 1
ATOM 664 N N . PRO A 1 92 ? 17.909 -9.265 -10.888 1.00 95.00 92 PRO A N 1
ATOM 665 C CA . PRO A 1 92 ? 17.577 -9.419 -9.469 1.00 95.00 92 PRO A CA 1
ATOM 666 C C . PRO A 1 92 ? 17.955 -8.190 -8.632 1.00 95.00 92 PRO A C 1
ATOM 668 O O . PRO A 1 92 ? 17.218 -7.793 -7.733 1.00 95.00 92 PRO A O 1
ATOM 671 N N . THR A 1 93 ? 19.085 -7.555 -8.947 1.00 96.88 93 THR A N 1
ATOM 672 C CA . THR A 1 93 ? 19.554 -6.344 -8.268 1.00 96.88 93 THR A CA 1
ATOM 673 C C . THR A 1 93 ? 18.666 -5.149 -8.609 1.00 96.88 93 THR A C 1
ATOM 675 O O . THR A 1 93 ? 18.261 -4.423 -7.700 1.00 96.88 93 THR A O 1
ATOM 678 N N . ALA A 1 94 ? 18.306 -4.965 -9.884 1.00 96.75 94 ALA A N 1
ATOM 679 C CA . ALA A 1 94 ? 17.380 -3.912 -10.315 1.00 96.75 94 ALA A CA 1
ATOM 680 C C . ALA A 1 94 ? 16.001 -4.053 -9.644 1.00 96.75 94 ALA A C 1
ATOM 682 O O . ALA A 1 94 ? 15.411 -3.062 -9.204 1.00 96.75 94 ALA A O 1
ATOM 683 N N . HIS A 1 95 ? 15.506 -5.287 -9.509 1.00 95.31 95 HIS A N 1
ATOM 684 C CA . HIS A 1 95 ? 14.243 -5.571 -8.832 1.00 95.31 95 HIS A CA 1
ATOM 685 C C . HIS A 1 95 ? 14.301 -5.258 -7.332 1.00 95.31 95 HIS A C 1
ATOM 687 O O . HIS A 1 95 ? 13.381 -4.641 -6.795 1.00 95.31 95 HIS A O 1
ATOM 693 N N . VAL A 1 96 ? 15.386 -5.631 -6.643 1.00 97.06 96 VAL A N 1
ATOM 694 C CA . VAL A 1 96 ? 15.570 -5.305 -5.218 1.00 97.06 96 VAL A CA 1
ATOM 695 C C . VAL A 1 96 ? 15.643 -3.793 -5.011 1.00 97.06 96 VAL A C 1
ATOM 697 O O . VAL A 1 96 ? 14.957 -3.267 -4.136 1.00 97.06 96 VAL A O 1
ATOM 700 N N . LEU A 1 97 ? 16.422 -3.079 -5.828 1.00 97.62 97 LEU A N 1
ATOM 701 C CA . LEU A 1 97 ? 16.546 -1.623 -5.727 1.00 97.62 97 LEU A CA 1
ATOM 702 C C . LEU A 1 97 ? 15.215 -0.914 -6.006 1.00 97.62 97 LEU A C 1
ATOM 704 O O . LEU A 1 97 ? 14.844 -0.019 -5.249 1.00 97.62 97 LEU A O 1
ATOM 708 N N . GLY A 1 98 ? 14.457 -1.351 -7.015 1.00 97.38 98 GLY A N 1
ATOM 709 C CA . GLY A 1 98 ? 13.101 -0.845 -7.239 1.00 97.38 98 GLY A CA 1
ATOM 710 C C . GLY A 1 98 ? 12.144 -1.193 -6.098 1.00 97.38 98 GLY A C 1
ATOM 711 O O . GLY A 1 98 ? 11.352 -0.364 -5.662 1.00 97.38 98 GLY A O 1
ATOM 712 N N . SER A 1 99 ? 12.242 -2.388 -5.520 1.00 96.06 99 SER A N 1
ATOM 713 C CA . SER A 1 99 ? 11.393 -2.774 -4.386 1.00 96.06 99 SER A CA 1
ATOM 714 C C . SER A 1 99 ? 11.604 -1.874 -3.164 1.00 96.06 99 SER A C 1
ATOM 716 O O . SER A 1 99 ? 10.662 -1.626 -2.414 1.00 96.06 99 SER A O 1
ATOM 718 N N . LEU A 1 100 ? 12.809 -1.325 -2.975 1.00 97.06 100 LEU A N 1
ATOM 719 C CA . LEU A 1 100 ? 13.070 -0.335 -1.926 1.00 97.06 100 LEU A CA 1
ATOM 720 C C . LEU A 1 100 ? 12.352 0.998 -2.193 1.00 97.06 100 LEU A C 1
ATOM 722 O O . LEU A 1 100 ? 11.882 1.637 -1.248 1.00 97.06 100 LEU A O 1
ATOM 726 N N . THR A 1 101 ? 12.222 1.416 -3.455 1.00 97.62 101 THR A N 1
ATOM 727 C CA . THR A 1 101 ? 11.546 2.676 -3.810 1.00 97.62 101 THR A CA 1
ATOM 728 C C . THR A 1 101 ? 10.024 2.585 -3.706 1.00 97.62 101 THR A C 1
ATOM 730 O O . THR A 1 101 ? 9.379 3.616 -3.507 1.00 97.62 101 THR A O 1
ATOM 733 N N . PHE A 1 102 ? 9.445 1.376 -3.676 1.00 96.12 102 PHE A N 1
ATOM 734 C CA . PHE A 1 102 ? 8.029 1.165 -3.331 1.00 96.12 102 PHE A CA 1
ATOM 735 C C . PHE A 1 102 ? 7.637 1.823 -1.999 1.00 96.12 102 PHE A C 1
ATOM 737 O O . PHE A 1 102 ? 6.513 2.308 -1.843 1.00 96.12 102 PHE A O 1
ATOM 744 N N . GLY A 1 103 ? 8.590 1.922 -1.062 1.00 93.12 103 GLY A N 1
ATOM 745 C CA . GLY A 1 103 ? 8.430 2.610 0.220 1.00 93.12 103 GLY A CA 1
ATOM 746 C C . GLY A 1 103 ? 7.913 4.051 0.110 1.00 93.12 103 GLY A C 1
ATOM 747 O O . GLY A 1 103 ? 7.227 4.525 1.016 1.00 93.12 103 GLY A O 1
ATOM 748 N N . ILE A 1 104 ? 8.161 4.735 -1.012 1.00 93.81 104 ILE A N 1
ATOM 749 C CA . ILE A 1 104 ? 7.672 6.098 -1.277 1.00 93.81 104 ILE A CA 1
ATOM 750 C C . ILE A 1 104 ? 6.138 6.162 -1.218 1.00 93.81 104 ILE A C 1
ATOM 752 O O . ILE A 1 104 ? 5.583 7.124 -0.682 1.00 93.81 104 ILE A O 1
ATOM 756 N N . GLY A 1 105 ? 5.444 5.120 -1.688 1.00 91.69 105 GLY A N 1
ATOM 757 C CA . GLY A 1 105 ? 3.983 5.041 -1.606 1.00 91.69 105 GLY A CA 1
ATOM 758 C C . GLY A 1 105 ? 3.476 5.118 -0.163 1.00 91.69 105 GLY A C 1
ATOM 759 O O . GLY A 1 105 ? 2.513 5.830 0.118 1.00 91.69 105 GLY A O 1
ATOM 760 N N . PHE A 1 106 ? 4.177 4.476 0.779 1.00 88.56 106 PHE A N 1
ATOM 761 C CA . PHE A 1 106 ? 3.836 4.524 2.205 1.00 88.56 106 PHE A CA 1
ATOM 762 C C . PHE A 1 106 ? 4.081 5.890 2.844 1.00 88.56 106 PHE A C 1
ATOM 764 O O . PHE A 1 106 ? 3.338 6.282 3.748 1.00 88.56 106 PHE A O 1
ATOM 771 N N . VAL A 1 107 ? 5.074 6.646 2.366 1.00 89.88 107 VAL A N 1
ATOM 772 C CA . VAL A 1 107 ? 5.299 8.028 2.818 1.00 89.88 107 VAL A CA 1
ATOM 773 C C . VAL A 1 107 ? 4.094 8.893 2.456 1.00 89.88 107 VAL A C 1
ATOM 775 O O . VAL A 1 107 ? 3.522 9.546 3.331 1.00 89.88 107 VAL A O 1
ATOM 778 N N . PHE A 1 108 ? 3.657 8.848 1.194 1.00 89.06 108 PHE A N 1
ATOM 779 C CA . PHE A 1 108 ? 2.470 9.584 0.754 1.00 89.06 108 PHE A CA 1
ATOM 780 C C . PHE A 1 108 ? 1.207 9.129 1.475 1.00 89.06 108 PHE A C 1
ATOM 782 O O . PHE A 1 108 ? 0.393 9.956 1.877 1.00 89.06 108 PHE A O 1
ATOM 789 N N . LEU A 1 109 ? 1.069 7.827 1.700 1.00 87.06 109 LEU A N 1
ATOM 790 C CA . LEU A 1 109 ? -0.060 7.263 2.419 1.00 87.06 109 LEU A CA 1
ATOM 791 C C . LEU A 1 109 ? -0.146 7.771 3.867 1.00 87.06 109 LEU A C 1
ATOM 793 O O . LEU A 1 109 ? -1.212 8.219 4.298 1.00 87.06 109 LEU A O 1
ATOM 797 N N . THR A 1 110 ? 0.985 7.788 4.574 1.00 83.19 110 THR A N 1
ATOM 798 C CA . THR A 1 110 ? 1.068 8.241 5.972 1.00 83.19 110 THR A CA 1
ATOM 799 C C . THR A 1 110 ? 0.816 9.743 6.090 1.00 83.19 110 THR A C 1
ATOM 801 O O . THR A 1 110 ? 0.002 10.179 6.908 1.00 83.19 110 THR A O 1
ATOM 804 N N . VAL A 1 111 ? 1.480 10.543 5.250 1.00 85.00 111 VAL A N 1
ATOM 805 C CA . VAL A 1 111 ? 1.361 12.011 5.260 1.00 85.00 111 VAL A CA 1
ATOM 806 C C . VAL A 1 111 ? -0.013 12.457 4.760 1.00 85.00 111 VAL A C 1
ATOM 808 O O . VAL A 1 111 ? -0.633 13.346 5.341 1.00 85.00 111 VAL A O 1
ATOM 811 N N . GLY A 1 112 ? -0.513 11.813 3.706 1.00 82.94 112 GLY A N 1
ATOM 812 C CA . GLY A 1 112 ? -1.806 12.095 3.092 1.00 82.94 112 GLY A CA 1
ATOM 813 C C . GLY A 1 112 ? -3.000 11.573 3.887 1.00 82.94 112 GLY A C 1
ATOM 814 O O . GLY A 1 112 ? -4.134 11.838 3.490 1.00 82.94 112 GLY A O 1
ATOM 815 N N . ARG A 1 113 ? -2.768 10.839 4.988 1.00 84.44 113 ARG A N 1
ATOM 816 C CA . ARG A 1 113 ? -3.805 10.281 5.880 1.00 84.44 113 ARG A CA 1
ATOM 817 C C . ARG A 1 113 ? -4.921 9.586 5.093 1.00 84.44 113 ARG A C 1
ATOM 819 O O . ARG A 1 113 ? -6.108 9.828 5.316 1.00 84.44 113 ARG A O 1
ATOM 826 N N . SER A 1 114 ? -4.517 8.803 4.098 1.00 87.62 114 SER A N 1
ATOM 827 C CA . SER A 1 114 ? -5.445 8.116 3.202 1.00 87.62 114 SER A CA 1
ATOM 828 C C . SER A 1 114 ? -6.049 6.885 3.858 1.00 87.62 114 SER A C 1
ATOM 830 O O . SER A 1 114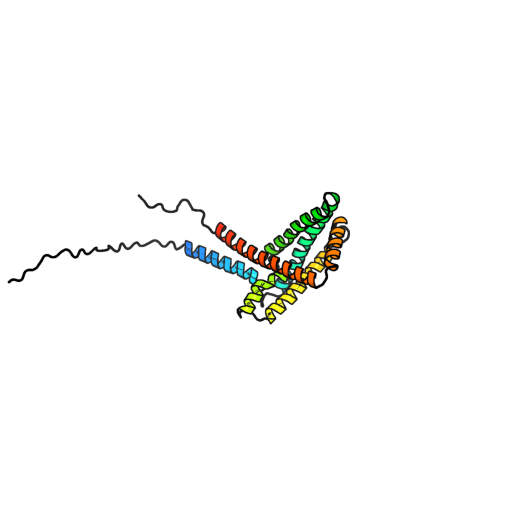 ? -5.481 6.330 4.787 1.00 87.62 114 SER A O 1
ATOM 832 N N . GLU A 1 115 ? -7.208 6.462 3.364 1.00 89.69 115 GLU A N 1
ATOM 833 C CA . GLU A 1 115 ? -7.925 5.307 3.900 1.00 89.69 115 GLU A CA 1
ATOM 834 C C . GLU A 1 115 ? -7.660 4.095 3.014 1.00 89.69 115 GLU A C 1
ATOM 836 O O . GLU A 1 115 ? -8.290 3.916 1.965 1.00 89.69 115 GLU A O 1
ATOM 841 N N . LEU A 1 116 ? -6.708 3.261 3.428 1.00 89.31 116 LEU A N 1
ATOM 842 C CA . LEU A 1 116 ? -6.403 2.021 2.731 1.00 89.31 116 LEU A CA 1
ATOM 843 C C . LEU A 1 116 ? -7.185 0.858 3.343 1.00 89.31 116 LEU A C 1
ATOM 845 O O . LEU A 1 116 ? -7.296 0.709 4.562 1.00 89.31 116 LEU A O 1
ATOM 849 N N . PHE A 1 117 ? -7.732 -0.001 2.490 1.00 89.88 117 PHE A N 1
ATOM 850 C CA . PHE A 1 117 ? -8.446 -1.201 2.915 1.00 89.88 117 PHE A CA 1
ATOM 851 C C . PHE A 1 117 ? -7.598 -2.076 3.857 1.00 89.88 117 PHE A C 1
ATOM 853 O O . PHE A 1 117 ? -8.102 -2.531 4.881 1.00 89.88 117 PHE A O 1
ATOM 860 N N . THR A 1 118 ? -6.307 -2.258 3.560 1.00 88.38 118 THR A N 1
ATOM 861 C CA . THR A 1 118 ? -5.393 -3.115 4.338 1.00 88.38 118 THR A CA 1
ATOM 862 C C . THR A 1 118 ? -5.021 -2.552 5.711 1.00 88.38 118 THR A C 1
ATOM 864 O O . THR A 1 118 ? -4.659 -3.322 6.595 1.00 88.38 118 THR A O 1
ATOM 867 N N . GLU A 1 119 ? -5.169 -1.248 5.943 1.00 85.69 119 GLU A N 1
ATOM 868 C CA . GLU A 1 119 ? -4.946 -0.638 7.265 1.00 85.69 119 GLU A CA 1
ATOM 869 C C . GLU A 1 119 ? -6.170 -0.765 8.179 1.00 85.69 119 GLU A C 1
ATOM 871 O O . GLU A 1 119 ? -6.069 -0.748 9.407 1.00 85.69 119 GLU A O 1
ATOM 876 N N . ASN A 1 120 ? -7.342 -0.992 7.587 1.00 85.38 120 ASN A N 1
ATOM 877 C CA . ASN A 1 120 ? -8.615 -1.097 8.290 1.00 85.38 120 ASN A CA 1
ATOM 878 C C . ASN A 1 120 ? -8.854 -2.479 8.939 1.00 85.38 120 ASN A C 1
ATOM 880 O O . ASN A 1 120 ? -9.997 -2.848 9.225 1.00 85.38 120 ASN A O 1
ATOM 884 N N . PHE A 1 121 ? -7.791 -3.246 9.196 1.00 84.25 121 PHE A N 1
ATOM 885 C CA . PHE A 1 121 ? -7.859 -4.551 9.857 1.00 84.25 121 PHE A CA 1
ATOM 886 C C . PHE A 1 121 ? -7.648 -4.436 11.366 1.00 84.25 121 PHE A C 1
ATOM 888 O O . PHE A 1 121 ? -8.548 -4.784 12.121 1.00 84.25 121 PHE A O 1
ATOM 895 N N . LEU A 1 122 ? -6.507 -3.916 11.829 1.00 83.12 122 LEU A N 1
ATOM 896 C CA . LEU A 1 122 ? -6.136 -3.992 13.248 1.00 83.12 122 LEU A CA 1
ATOM 897 C C . LEU A 1 122 ? -7.139 -3.277 14.168 1.00 83.12 122 LEU A C 1
ATOM 899 O O . LEU A 1 122 ? -7.762 -3.905 15.026 1.00 83.12 122 LEU A O 1
ATOM 903 N N . ILE A 1 123 ? -7.313 -1.965 13.983 1.00 83.19 123 ILE A N 1
ATOM 904 C CA . ILE A 1 123 ? -8.127 -1.135 14.882 1.00 83.19 123 ILE A CA 1
ATOM 905 C C . ILE A 1 123 ? -9.628 -1.450 14.756 1.00 83.19 123 ILE A C 1
ATOM 907 O O . ILE A 1 123 ? -10.271 -1.676 15.787 1.00 83.19 123 ILE A O 1
ATOM 911 N N . PRO A 1 124 ? -10.221 -1.541 13.546 1.00 82.31 124 PRO A N 1
ATOM 912 C CA . PRO A 1 124 ? -11.649 -1.832 13.417 1.00 82.31 124 PRO A CA 1
ATOM 913 C C . PRO A 1 124 ? -12.026 -3.240 13.894 1.00 82.31 124 PRO A C 1
ATOM 915 O O . PRO A 1 124 ? -13.077 -3.410 14.517 1.00 82.31 124 PRO A O 1
ATOM 918 N N . VAL A 1 125 ? -11.176 -4.250 13.664 1.00 85.81 125 VAL A N 1
ATOM 919 C CA . VAL A 1 125 ? -11.432 -5.611 14.165 1.00 85.81 125 VAL A CA 1
ATOM 920 C C . VAL A 1 125 ? -11.295 -5.658 15.685 1.00 85.81 125 VAL A C 1
ATOM 922 O O . VAL A 1 125 ? -12.172 -6.220 16.343 1.00 85.81 125 VAL A O 1
ATOM 925 N N . ALA A 1 126 ? -10.281 -5.012 16.271 1.00 84.94 126 ALA A N 1
ATOM 926 C CA . ALA A 1 126 ? -10.158 -4.904 17.727 1.00 84.94 126 ALA A CA 1
ATOM 927 C C . ALA A 1 126 ? -11.383 -4.218 18.365 1.00 84.94 126 ALA A C 1
ATOM 929 O O . ALA A 1 126 ? -11.870 -4.655 19.413 1.00 84.94 126 ALA A O 1
ATOM 930 N N . ALA 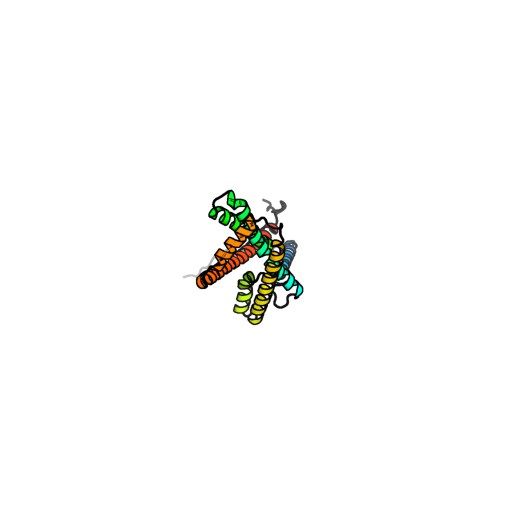A 1 127 ? -11.946 -3.193 17.715 1.00 81.75 127 ALA A N 1
ATOM 931 C CA . ALA A 1 127 ? -13.177 -2.537 18.160 1.00 81.75 127 ALA A CA 1
ATOM 932 C C . ALA A 1 127 ? -14.396 -3.479 18.127 1.00 81.75 127 ALA A C 1
ATOM 934 O O . ALA A 1 127 ? -15.224 -3.450 19.036 1.00 81.75 127 ALA A O 1
ATOM 935 N N . VAL A 1 128 ? -14.503 -4.352 17.120 1.00 84.12 128 VAL A N 1
ATOM 936 C CA . VAL A 1 128 ? -15.560 -5.378 17.063 1.00 84.12 128 VAL A CA 1
ATOM 937 C C . VAL A 1 128 ? -15.381 -6.424 18.161 1.00 84.12 128 VAL A C 1
ATOM 939 O O . VAL A 1 128 ? -16.350 -6.765 18.838 1.00 84.12 128 VAL A O 1
ATOM 942 N N . LEU A 1 129 ? -14.158 -6.922 18.360 1.00 88.06 129 LEU A N 1
ATOM 943 C CA . LEU A 1 129 ? -13.858 -7.941 19.373 1.00 88.06 129 LEU A CA 1
ATOM 944 C C . LEU A 1 129 ? -14.088 -7.436 20.802 1.00 88.06 129 LEU A C 1
ATOM 946 O O . LEU A 1 129 ? -14.478 -8.207 21.671 1.00 88.06 129 LEU A O 1
ATOM 950 N N . SER A 1 130 ? -13.897 -6.138 21.031 1.00 89.31 130 SER A N 1
ATOM 951 C CA . SER A 1 130 ? -14.154 -5.481 22.317 1.00 89.31 130 SER A CA 1
ATOM 952 C C . SER A 1 130 ? -15.599 -4.994 22.494 1.00 89.31 130 SER A C 1
ATOM 954 O O . SER A 1 130 ? -15.910 -4.389 23.515 1.00 89.31 130 SER A O 1
ATOM 956 N N . GLY A 1 131 ? -16.490 -5.238 21.524 1.00 85.50 131 GLY A N 1
ATOM 957 C CA . GLY A 1 131 ? -17.903 -4.843 21.596 1.00 85.50 131 GLY A CA 1
ATOM 958 C C . GLY A 1 131 ? -18.181 -3.356 21.332 1.00 85.50 131 GLY A C 1
ATOM 959 O O . GLY A 1 131 ? -19.318 -2.916 21.483 1.00 85.50 131 GLY A O 1
ATOM 960 N N . HIS A 1 132 ? -17.181 -2.585 20.898 1.00 77.81 132 HIS A N 1
ATOM 961 C CA . HIS A 1 132 ? -17.296 -1.149 20.612 1.00 77.81 132 HIS A CA 1
ATOM 962 C C . HIS A 1 132 ? -17.762 -0.839 19.178 1.00 77.81 132 HIS A C 1
ATOM 964 O O . HIS A 1 132 ? -18.077 0.309 18.867 1.00 77.81 132 HIS A O 1
ATOM 970 N N . ALA A 1 133 ? -17.816 -1.836 18.286 1.00 79.62 133 ALA A N 1
ATOM 971 C CA . ALA A 1 133 ? -18.278 -1.672 16.908 1.00 79.62 133 ALA A CA 1
ATOM 972 C C . ALA A 1 133 ? -19.089 -2.877 16.410 1.00 79.62 133 ALA A C 1
ATOM 974 O O . ALA A 1 133 ? -18.837 -4.028 16.763 1.00 79.62 133 ALA A O 1
ATOM 975 N N . ALA A 1 134 ? -20.055 -2.622 15.525 1.00 86.62 134 ALA A N 1
ATOM 976 C CA . ALA A 1 134 ? -20.818 -3.678 14.870 1.00 86.62 134 ALA A CA 1
ATOM 977 C C . ALA A 1 134 ? -20.025 -4.303 13.710 1.00 86.62 134 ALA A C 1
ATOM 979 O O . ALA A 1 134 ? -19.460 -3.585 12.883 1.00 86.62 134 ALA A O 1
ATOM 980 N N . LYS A 1 135 ? -20.096 -5.635 13.560 1.00 90.69 135 LYS A N 1
ATOM 981 C CA . LYS A 1 135 ? -19.502 -6.378 12.425 1.00 90.69 135 LYS A CA 1
ATOM 982 C C . LYS A 1 135 ? -19.898 -5.788 11.063 1.00 90.69 135 LYS A C 1
ATOM 984 O O . LYS A 1 135 ? -19.064 -5.642 10.175 1.00 90.69 135 LYS A O 1
ATOM 989 N N . ARG A 1 136 ? -21.167 -5.378 10.919 1.00 90.44 136 ARG A N 1
ATOM 990 C CA . ARG A 1 136 ? -21.700 -4.742 9.700 1.00 90.44 136 ARG A CA 1
ATOM 991 C C . ARG A 1 136 ? -20.996 -3.425 9.361 1.00 90.44 136 ARG A C 1
ATOM 993 O O . ARG A 1 136 ? -20.833 -3.119 8.184 1.00 90.44 136 ARG A O 1
ATOM 1000 N N . SER A 1 137 ? -20.591 -2.648 10.365 1.00 83.94 137 SER A N 1
ATOM 1001 C CA . SER A 1 137 ? -19.897 -1.375 10.150 1.00 83.94 137 SER A CA 1
ATOM 1002 C C . SER A 1 137 ? -18.508 -1.596 9.559 1.00 83.94 137 SER A C 1
ATOM 1004 O O . SER A 1 137 ? -18.145 -0.895 8.620 1.00 83.94 137 SER A O 1
ATOM 1006 N N . VAL A 1 138 ? -17.781 -2.607 10.046 1.00 86.44 138 VAL A N 1
ATOM 1007 C CA . VAL A 1 138 ? -16.461 -2.987 9.517 1.00 86.44 138 VAL A CA 1
ATOM 1008 C C . VAL A 1 138 ? -16.576 -3.557 8.106 1.00 86.44 138 VAL A C 1
ATOM 1010 O O . VAL A 1 138 ? -15.880 -3.097 7.210 1.00 86.44 138 VAL A O 1
ATOM 1013 N N . ALA A 1 139 ? -17.526 -4.465 7.861 1.00 90.44 139 ALA A N 1
ATOM 1014 C CA . ALA A 1 139 ? -17.755 -5.002 6.517 1.00 90.44 139 ALA A CA 1
ATOM 1015 C C . ALA A 1 139 ? -18.105 -3.899 5.499 1.00 90.44 139 ALA A C 1
ATOM 1017 O O . ALA A 1 139 ? -17.605 -3.897 4.376 1.00 90.44 139 ALA A O 1
ATOM 1018 N N . ARG A 1 140 ? -18.935 -2.923 5.896 1.00 89.06 140 ARG A N 1
ATOM 1019 C CA . ARG A 1 140 ? -19.263 -1.765 5.053 1.00 89.06 140 ARG A CA 1
ATOM 1020 C C . ARG A 1 140 ? -18.034 -0.898 4.781 1.00 89.06 140 ARG A C 1
ATOM 1022 O O . ARG A 1 140 ? -17.862 -0.462 3.648 1.00 89.06 140 ARG A O 1
ATOM 1029 N N . LEU A 1 141 ? -17.222 -0.634 5.805 1.00 86.75 141 LEU A N 1
ATOM 1030 C CA . LEU A 1 141 ? -15.983 0.130 5.665 1.00 86.75 141 LEU A CA 1
ATOM 1031 C C . LEU A 1 141 ? -15.062 -0.543 4.647 1.00 86.75 141 LEU A C 1
ATOM 1033 O O . LEU A 1 141 ? -14.661 0.111 3.695 1.00 86.75 141 LEU A O 1
ATOM 1037 N N . TRP A 1 142 ? -14.833 -1.849 4.790 1.00 91.50 142 TRP A N 1
ATOM 1038 C CA . TRP A 1 142 ? -13.996 -2.638 3.890 1.00 91.50 142 TRP A CA 1
ATOM 1039 C C . TRP A 1 142 ? -14.452 -2.596 2.438 1.00 91.50 142 TRP A C 1
ATOM 1041 O O . TRP A 1 142 ? -13.642 -2.321 1.564 1.00 91.50 142 TRP A O 1
ATOM 1051 N N . VAL A 1 143 ? -15.739 -2.829 2.166 1.00 93.75 143 VAL A N 1
ATOM 1052 C CA . VAL A 1 143 ? -16.255 -2.807 0.786 1.00 93.75 143 VAL A CA 1
ATOM 1053 C C . VAL A 1 143 ? -16.087 -1.424 0.156 1.00 93.75 143 VAL A C 1
ATOM 1055 O O . VAL A 1 143 ? -15.698 -1.319 -1.006 1.00 93.75 143 VAL A O 1
ATOM 1058 N N . ILE A 1 144 ? -16.359 -0.360 0.918 1.00 91.88 144 ILE A N 1
ATOM 1059 C CA . ILE A 1 144 ? -16.239 1.013 0.421 1.00 91.88 144 ILE A CA 1
ATOM 1060 C C . ILE A 1 144 ? -14.772 1.369 0.167 1.00 91.88 144 ILE A C 1
ATOM 1062 O O . ILE A 1 144 ? -14.454 1.833 -0.926 1.00 91.88 144 ILE A O 1
ATOM 1066 N N . THR A 1 145 ? -13.878 1.152 1.135 1.00 92.56 145 THR A N 1
ATOM 1067 C CA . THR A 1 145 ? -12.459 1.504 0.981 1.00 92.56 145 THR A CA 1
ATOM 1068 C C . THR A 1 145 ? -11.792 0.661 -0.093 1.00 92.56 145 THR A C 1
ATOM 1070 O O . THR A 1 145 ? -11.104 1.224 -0.934 1.00 92.56 145 THR A O 1
ATOM 1073 N N . PHE A 1 146 ? -12.076 -0.641 -0.160 1.00 95.31 146 PHE A N 1
ATOM 1074 C CA . PHE A 1 146 ? -11.584 -1.510 -1.229 1.00 95.31 146 PHE A CA 1
ATOM 1075 C C . PHE A 1 146 ? -12.016 -1.009 -2.613 1.00 95.31 146 PHE A C 1
ATOM 1077 O O . PHE A 1 146 ? -11.177 -0.835 -3.495 1.00 95.31 146 PHE A O 1
ATOM 1084 N N . GLY A 1 147 ? -13.306 -0.699 -2.793 1.00 97.44 147 GLY A N 1
ATOM 1085 C CA . GLY A 1 147 ? -13.819 -0.174 -4.061 1.00 97.44 147 GLY A CA 1
ATOM 1086 C C . GLY A 1 147 ? -13.198 1.171 -4.451 1.00 97.44 147 GLY A C 1
ATOM 1087 O O . GLY A 1 147 ? -12.829 1.368 -5.607 1.00 97.44 147 GLY A O 1
ATOM 1088 N N . LEU A 1 148 ? -13.031 2.085 -3.492 1.00 96.31 148 LEU A N 1
ATOM 1089 C CA . LEU A 1 148 ? -12.398 3.385 -3.731 1.00 96.31 148 LEU A CA 1
ATOM 1090 C C . LEU A 1 148 ? -10.898 3.257 -4.015 1.00 96.31 148 LEU A C 1
ATOM 1092 O O . LEU A 1 148 ? -10.395 3.947 -4.895 1.00 96.31 148 LEU A O 1
ATOM 1096 N N . ASN A 1 149 ? -10.187 2.365 -3.322 1.00 97.06 149 ASN A N 1
ATOM 1097 C CA . ASN A 1 149 ? -8.776 2.110 -3.592 1.00 97.06 149 ASN A CA 1
ATOM 1098 C C . ASN A 1 149 ? -8.601 1.561 -5.014 1.00 97.06 149 ASN A C 1
ATOM 1100 O O . ASN A 1 149 ? -7.770 2.078 -5.754 1.00 97.06 149 ASN A O 1
ATOM 1104 N N . LEU A 1 150 ? -9.418 0.585 -5.433 1.00 97.88 150 LEU A N 1
ATOM 1105 C CA . LEU A 1 150 ? -9.391 0.072 -6.808 1.00 97.88 150 LEU A CA 1
ATOM 1106 C C . LEU A 1 150 ? -9.708 1.158 -7.841 1.00 97.88 150 LEU A C 1
ATOM 1108 O O . LEU A 1 150 ? -9.029 1.238 -8.860 1.00 97.88 150 LEU A O 1
ATOM 1112 N N . ALA A 1 151 ? -10.698 2.014 -7.578 1.00 97.81 151 ALA A N 1
ATOM 1113 C CA . ALA A 1 151 ? -11.022 3.131 -8.463 1.00 97.81 151 ALA A CA 1
ATOM 1114 C C . ALA A 1 151 ? -9.863 4.138 -8.573 1.00 97.81 151 ALA A C 1
ATOM 1116 O O . ALA A 1 151 ? -9.570 4.619 -9.666 1.00 97.81 151 ALA A O 1
ATOM 1117 N N . GLY A 1 152 ? -9.176 4.418 -7.461 1.00 96.56 152 GLY A N 1
ATOM 1118 C CA . GLY A 1 152 ? -7.961 5.230 -7.447 1.00 96.56 152 GLY A CA 1
ATOM 1119 C C . GLY A 1 152 ? -6.850 4.590 -8.278 1.00 96.56 152 GLY A C 1
ATOM 1120 O O . GLY A 1 152 ? -6.308 5.236 -9.168 1.00 96.56 152 GLY A O 1
ATOM 1121 N N . ILE A 1 153 ? -6.559 3.305 -8.058 1.00 97.31 153 ILE A N 1
ATOM 1122 C CA . ILE A 1 153 ? -5.563 2.566 -8.852 1.00 97.31 153 ILE A CA 1
ATOM 1123 C C . ILE A 1 153 ? -5.908 2.643 -10.342 1.00 97.31 153 ILE A C 1
ATOM 1125 O O . ILE A 1 153 ? -5.070 3.046 -11.142 1.00 97.31 153 ILE A O 1
ATOM 1129 N N . ALA A 1 154 ? -7.150 2.329 -10.716 1.00 97.25 154 ALA A N 1
ATOM 1130 C CA . ALA A 1 154 ? -7.593 2.344 -12.107 1.00 97.25 154 ALA A CA 1
ATOM 1131 C C . ALA A 1 154 ? -7.427 3.727 -12.754 1.00 97.25 154 ALA A C 1
ATOM 1133 O O . ALA A 1 154 ? -6.885 3.829 -13.853 1.00 97.25 154 ALA A O 1
ATOM 1134 N N . LEU A 1 155 ? -7.837 4.797 -12.067 1.00 96.12 155 LEU A N 1
ATOM 1135 C CA . LEU A 1 155 ? -7.686 6.161 -12.571 1.00 96.12 155 LEU A CA 1
ATOM 1136 C C . LEU A 1 155 ? -6.209 6.533 -12.761 1.00 96.12 155 LEU A C 1
ATOM 1138 O O . LEU A 1 155 ? -5.856 7.131 -13.775 1.00 96.12 155 LEU A O 1
ATOM 1142 N N . PHE A 1 156 ? -5.340 6.158 -11.822 1.00 94.56 156 PHE A N 1
ATOM 1143 C CA . PHE A 1 156 ? -3.911 6.440 -11.936 1.00 94.56 156 PHE A CA 1
ATOM 1144 C C . PHE A 1 156 ? -3.267 5.643 -13.073 1.00 94.56 156 PHE A C 1
ATOM 1146 O O . PHE A 1 156 ? -2.508 6.200 -13.861 1.00 94.56 156 PHE A O 1
ATOM 1153 N N . VAL A 1 157 ? -3.601 4.357 -13.198 1.00 94.31 157 VAL A N 1
ATOM 1154 C CA . VAL A 1 157 ? -3.103 3.487 -14.272 1.00 94.31 157 VAL A CA 1
ATOM 1155 C C . VAL A 1 157 ? -3.526 4.008 -15.642 1.00 94.31 157 VAL A C 1
ATOM 1157 O O . VAL A 1 157 ? -2.707 4.002 -16.556 1.00 94.31 157 VAL A O 1
ATOM 1160 N N . VAL A 1 158 ? -4.751 4.524 -15.792 1.00 94.88 158 VAL A N 1
ATOM 1161 C CA . VAL A 1 158 ? -5.190 5.164 -17.045 1.00 94.88 158 VAL A CA 1
ATOM 1162 C C . VAL A 1 158 ? -4.277 6.333 -17.414 1.00 94.88 158 VAL A C 1
ATOM 1164 O O . VAL A 1 158 ? -3.874 6.434 -18.568 1.00 94.88 158 VAL A O 1
ATOM 1167 N N . LEU A 1 159 ? -3.909 7.180 -16.448 1.00 92.94 159 LEU A N 1
ATOM 1168 C CA . LEU A 1 159 ? -2.984 8.293 -16.683 1.00 92.94 159 LEU A CA 1
ATOM 1169 C C . LEU A 1 159 ? -1.567 7.805 -17.010 1.00 92.94 159 LEU A C 1
ATOM 1171 O O . LEU A 1 159 ? -0.943 8.315 -17.935 1.00 92.94 159 LEU A O 1
ATOM 1175 N N . ALA A 1 160 ? -1.078 6.799 -16.285 1.00 91.31 160 ALA A N 1
ATOM 1176 C CA . ALA A 1 160 ? 0.244 6.213 -16.496 1.00 91.31 160 ALA A CA 1
ATOM 1177 C C . ALA A 1 160 ? 0.365 5.452 -17.831 1.00 91.31 160 ALA A C 1
ATOM 1179 O O . ALA A 1 160 ? 1.460 5.319 -18.364 1.00 91.31 160 ALA A O 1
ATOM 1180 N N . SER A 1 161 ? -0.755 4.982 -18.386 1.00 90.00 161 SER A N 1
ATOM 1181 C CA . SER A 1 161 ? -0.804 4.261 -19.667 1.00 90.00 161 SER A CA 1
ATOM 1182 C C . SER A 1 161 ? -0.884 5.188 -20.884 1.00 90.00 161 SER A C 1
ATOM 1184 O O . SER A 1 161 ? -0.911 4.708 -22.018 1.00 90.00 161 SER A O 1
ATOM 1186 N N . ILE A 1 162 ? -0.958 6.510 -20.684 1.00 94.44 162 ILE A N 1
ATOM 1187 C CA . ILE A 1 162 ? -0.935 7.467 -21.794 1.00 94.44 162 ILE A CA 1
ATOM 1188 C C . ILE A 1 162 ? 0.438 7.374 -22.488 1.00 94.44 162 ILE A C 1
ATOM 1190 O O . ILE A 1 162 ? 1.466 7.452 -21.809 1.00 94.44 162 ILE A O 1
ATOM 1194 N N . PRO A 1 163 ? 0.489 7.231 -23.829 1.00 92.56 163 PRO A N 1
ATOM 1195 C CA . PRO A 1 163 ? 1.751 7.133 -24.555 1.00 92.56 163 PRO A CA 1
ATOM 1196 C C . PRO A 1 163 ? 2.693 8.302 -24.247 1.00 92.56 163 PRO A C 1
ATOM 1198 O O . PRO A 1 163 ? 2.288 9.463 -24.303 1.00 92.56 163 PRO A O 1
ATOM 1201 N N . GLY A 1 164 ? 3.950 7.984 -23.935 1.00 91.00 164 GLY A N 1
ATOM 1202 C CA . GLY A 1 164 ? 4.980 8.968 -23.591 1.00 91.00 164 GLY A CA 1
ATOM 1203 C C . GLY A 1 164 ? 4.976 9.437 -22.133 1.00 91.00 164 GLY A C 1
ATOM 1204 O O . GLY A 1 164 ? 5.808 10.267 -21.782 1.00 91.00 164 GLY A O 1
ATOM 1205 N N . VAL A 1 165 ? 4.075 8.933 -21.277 1.00 93.69 165 VAL A N 1
ATOM 1206 C CA . VAL A 1 165 ? 4.144 9.197 -19.826 1.00 93.69 165 VAL A CA 1
ATOM 1207 C C . VAL A 1 165 ? 5.204 8.333 -19.153 1.00 93.69 165 VAL A C 1
ATOM 1209 O O . VAL A 1 165 ? 5.944 8.833 -18.309 1.00 93.69 165 VAL A O 1
ATOM 1212 N N . LEU A 1 166 ? 5.271 7.050 -19.516 1.00 94.50 166 LEU A N 1
ATOM 1213 C CA . LEU A 1 166 ? 6.267 6.109 -19.014 1.00 94.50 166 LEU A CA 1
ATOM 1214 C C . LEU A 1 166 ? 7.190 5.654 -20.134 1.00 94.50 166 LEU A C 1
ATOM 1216 O O . LEU A 1 166 ? 6.738 5.400 -21.252 1.00 94.50 166 LEU A O 1
ATOM 1220 N N . GLU A 1 167 ? 8.467 5.520 -19.792 1.00 93.75 167 GLU A N 1
ATOM 1221 C CA . GLU A 1 167 ? 9.464 4.924 -20.673 1.00 93.75 167 GLU A CA 1
ATOM 1222 C C . GLU A 1 167 ? 9.160 3.432 -20.911 1.00 93.75 167 GLU A C 1
ATOM 1224 O O . GLU A 1 167 ? 8.608 2.765 -20.018 1.00 93.75 167 GLU A O 1
ATOM 1229 N N . PRO A 1 168 ? 9.510 2.881 -22.088 1.00 94.31 168 PRO A N 1
ATOM 1230 C CA . PRO A 1 168 ? 9.242 1.484 -22.433 1.00 94.31 168 PRO A CA 1
ATOM 1231 C C . PRO A 1 168 ? 9.778 0.482 -21.405 1.00 94.31 168 PRO A C 1
ATOM 1233 O O . PRO A 1 168 ? 9.106 -0.504 -21.101 1.00 94.31 168 PRO A O 1
ATOM 1236 N N . GLU A 1 169 ? 10.940 0.752 -20.816 1.00 95.12 169 GLU A N 1
ATOM 1237 C CA . GLU A 1 169 ? 11.594 -0.120 -19.838 1.00 95.12 169 GLU A CA 1
ATOM 1238 C C . GLU A 1 169 ? 10.788 -0.205 -18.534 1.00 95.12 169 GLU A C 1
ATOM 1240 O O . GLU A 1 169 ? 10.697 -1.265 -17.914 1.00 95.12 169 GLU A O 1
ATOM 1245 N N . ALA A 1 170 ? 10.147 0.895 -18.122 1.00 95.81 170 ALA A N 1
ATOM 1246 C CA . ALA A 1 170 ? 9.272 0.905 -16.951 1.00 95.81 170 ALA A CA 1
ATOM 1247 C C . ALA A 1 170 ? 7.979 0.115 -17.209 1.00 95.81 170 ALA A C 1
ATOM 1249 O O . ALA A 1 170 ? 7.494 -0.590 -16.321 1.00 95.81 170 ALA A O 1
ATOM 1250 N N . LEU A 1 171 ? 7.432 0.203 -18.427 1.00 94.50 171 LEU A N 1
ATOM 1251 C CA . LEU A 1 171 ? 6.268 -0.585 -18.842 1.00 94.50 171 LEU A CA 1
ATOM 1252 C C . LEU A 1 171 ? 6.599 -2.080 -18.921 1.00 94.50 171 LEU A C 1
ATOM 1254 O O . LEU A 1 171 ? 5.800 -2.901 -18.472 1.00 94.50 171 LEU A O 1
ATOM 1258 N N . GLN A 1 172 ? 7.782 -2.432 -19.428 1.00 94.75 172 GLN A N 1
ATOM 1259 C CA . GLN A 1 172 ? 8.257 -3.812 -19.451 1.00 94.75 172 GLN A CA 1
ATOM 1260 C C . GLN A 1 172 ? 8.428 -4.365 -18.030 1.00 94.75 172 GLN A C 1
ATOM 1262 O O . GLN A 1 172 ? 7.882 -5.424 -17.725 1.00 94.75 172 GLN A O 1
ATOM 1267 N N . ALA A 1 173 ? 9.082 -3.619 -17.132 1.00 96.06 173 ALA A N 1
ATOM 1268 C CA . ALA A 1 173 ? 9.226 -4.013 -15.729 1.00 96.06 173 ALA A CA 1
ATOM 1269 C C . ALA A 1 173 ? 7.865 -4.194 -15.028 1.00 96.06 173 ALA A C 1
ATOM 1271 O O . ALA A 1 173 ? 7.696 -5.096 -14.204 1.00 96.06 173 ALA A O 1
ATOM 1272 N N . ALA A 1 174 ? 6.874 -3.358 -15.360 1.00 95.81 174 ALA A N 1
ATOM 1273 C CA . ALA A 1 174 ? 5.510 -3.513 -14.864 1.00 95.81 174 ALA A CA 1
ATOM 1274 C C . ALA A 1 174 ? 4.832 -4.788 -15.398 1.00 95.81 174 ALA A C 1
ATOM 1276 O O . ALA A 1 174 ? 4.157 -5.473 -14.629 1.00 95.81 174 ALA A O 1
ATOM 1277 N N . GLY A 1 175 ? 5.026 -5.113 -16.681 1.00 95.25 175 GLY A N 1
ATOM 1278 C CA . GLY A 1 175 ? 4.518 -6.335 -17.311 1.00 95.25 175 GLY A CA 1
ATOM 1279 C C . GLY A 1 175 ? 5.109 -7.601 -16.692 1.00 95.25 175 GLY A C 1
ATOM 1280 O O . GLY A 1 175 ? 4.363 -8.456 -16.230 1.00 95.25 175 GLY A O 1
ATOM 1281 N N . GLU A 1 176 ? 6.434 -7.669 -16.564 1.00 94.62 176 GLU A N 1
ATOM 1282 C CA . GLU A 1 176 ? 7.131 -8.811 -15.949 1.00 94.62 176 GLU A CA 1
ATOM 1283 C C . GLU A 1 176 ? 6.695 -9.038 -14.493 1.00 94.62 176 GLU A C 1
ATOM 1285 O O . GLU A 1 176 ? 6.483 -10.175 -14.053 1.00 94.62 176 GLU A O 1
ATOM 1290 N N . LEU A 1 177 ? 6.508 -7.950 -13.735 1.00 94.88 177 LEU A N 1
ATOM 1291 C CA . LEU A 1 177 ? 5.958 -8.020 -12.386 1.00 94.88 177 LEU A CA 1
ATOM 1292 C C . LEU A 1 177 ? 4.515 -8.541 -12.400 1.00 94.88 177 LEU A C 1
ATOM 1294 O O . LEU A 1 177 ? 4.174 -9.394 -11.581 1.00 94.88 177 LEU A O 1
ATOM 1298 N N . ALA A 1 178 ? 3.667 -8.048 -13.305 1.00 94.94 178 ALA A N 1
ATOM 1299 C CA . ALA A 1 178 ? 2.280 -8.487 -13.418 1.00 94.94 178 ALA A CA 1
ATOM 1300 C C . ALA A 1 178 ? 2.177 -9.979 -13.766 1.00 94.94 178 ALA A C 1
ATOM 1302 O O . ALA A 1 178 ? 1.427 -10.692 -13.097 1.00 94.94 178 ALA A O 1
ATOM 1303 N N . ASP A 1 179 ? 2.970 -10.457 -14.725 1.00 95.62 179 ASP A N 1
ATOM 1304 C CA . ASP A 1 179 ? 3.011 -11.865 -15.134 1.00 95.62 179 ASP A CA 1
ATOM 1305 C C . ASP A 1 179 ? 3.449 -12.758 -13.965 1.00 95.62 179 ASP A C 1
ATOM 1307 O O . ASP A 1 179 ? 2.749 -13.703 -13.598 1.00 95.62 179 ASP A O 1
ATOM 1311 N N . THR A 1 180 ? 4.521 -12.370 -13.264 1.00 92.00 180 THR A N 1
ATOM 1312 C CA . THR A 1 180 ? 5.006 -13.082 -12.067 1.00 92.00 180 THR A CA 1
ATOM 1313 C C . THR A 1 180 ? 3.935 -13.183 -10.974 1.00 92.00 180 THR A C 1
ATOM 1315 O O . THR A 1 180 ? 3.861 -14.173 -10.240 1.00 92.00 180 THR A O 1
ATOM 1318 N N . LEU A 1 181 ? 3.117 -12.141 -10.804 1.00 92.19 181 LEU A N 1
ATOM 1319 C CA . LEU A 1 181 ? 2.024 -12.142 -9.831 1.00 92.19 181 LEU A CA 1
ATOM 1320 C C . LEU A 1 181 ? 0.828 -12.977 -10.309 1.00 92.19 181 LEU A C 1
ATOM 1322 O O . LEU A 1 181 ? 0.193 -13.629 -9.479 1.00 92.19 181 LEU A O 1
ATOM 1326 N N . ALA A 1 182 ? 0.527 -12.956 -11.608 1.00 94.00 182 ALA A N 1
ATOM 1327 C CA . ALA A 1 182 ? -0.602 -13.655 -12.217 1.00 94.00 182 ALA A CA 1
ATOM 1328 C C . ALA A 1 182 ? -0.403 -15.177 -12.276 1.00 94.00 182 ALA A C 1
ATOM 1330 O O . ALA A 1 182 ? -1.373 -15.925 -12.159 1.00 94.00 182 ALA A O 1
ATOM 1331 N N . GLU A 1 183 ? 0.841 -15.636 -12.403 1.00 94.25 183 GLU A N 1
ATOM 1332 C CA . GLU A 1 183 ? 1.189 -17.061 -12.426 1.00 94.25 183 GLU A CA 1
ATOM 1333 C C . GLU A 1 183 ? 1.084 -17.747 -11.052 1.00 94.25 183 GLU A C 1
ATOM 1335 O O . GLU A 1 183 ? 1.146 -18.974 -10.969 1.00 94.25 183 GLU A O 1
ATOM 1340 N N . ARG A 1 184 ? 0.901 -16.989 -9.960 1.00 92.50 184 ARG A N 1
ATOM 1341 C CA . ARG A 1 184 ? 0.811 -17.562 -8.610 1.00 92.50 184 ARG A CA 1
ATOM 1342 C C . ARG A 1 184 ? -0.471 -18.355 -8.403 1.00 92.50 184 ARG A C 1
ATOM 1344 O O . ARG A 1 184 ? -1.587 -17.849 -8.510 1.00 92.50 184 ARG A O 1
ATOM 1351 N N . ASP A 1 185 ? -0.295 -19.580 -7.943 1.00 95.19 185 ASP A N 1
ATOM 1352 C CA . ASP A 1 185 ? -1.357 -20.456 -7.485 1.00 95.19 185 ASP A CA 1
ATOM 1353 C C . ASP A 1 185 ? -2.022 -19.944 -6.192 1.00 95.19 185 ASP A C 1
ATOM 1355 O O . ASP A 1 185 ? -1.427 -19.249 -5.361 1.00 95.19 185 ASP A O 1
ATOM 1359 N N . LEU A 1 186 ? -3.307 -20.284 -6.018 1.00 95.00 186 LEU A N 1
ATOM 1360 C CA . LEU A 1 186 ? -4.160 -19.742 -4.951 1.00 95.00 186 LEU A CA 1
ATOM 1361 C C . LEU A 1 186 ? -3.571 -19.867 -3.533 1.00 95.00 186 LEU A C 1
ATOM 1363 O O . LEU A 1 186 ? -3.673 -18.893 -2.784 1.00 95.00 186 LEU A O 1
ATOM 1367 N N . PRO A 1 187 ? -2.952 -20.996 -3.123 1.00 96.00 187 PRO A N 1
ATOM 1368 C CA . PRO A 1 187 ? -2.358 -21.102 -1.792 1.00 96.00 187 PRO A CA 1
ATOM 1369 C C . PRO A 1 187 ? -1.191 -20.129 -1.598 1.00 96.00 187 PRO A C 1
ATOM 1371 O O . PRO A 1 187 ? -1.108 -19.472 -0.559 1.00 96.00 187 PRO A O 1
ATOM 1374 N N . ALA A 1 188 ? -0.323 -19.994 -2.605 1.00 93.81 188 ALA A N 1
ATOM 1375 C CA . ALA A 1 188 ? 0.798 -19.061 -2.576 1.00 93.81 188 ALA A CA 1
ATOM 1376 C C . ALA A 1 188 ? 0.310 -17.604 -2.557 1.00 93.81 188 ALA A C 1
ATOM 1378 O O . ALA A 1 188 ? 0.815 -16.785 -1.780 1.00 93.81 188 ALA A O 1
ATOM 1379 N N . GLY A 1 189 ? -0.719 -17.286 -3.347 1.00 93.94 189 GLY A N 1
ATOM 1380 C CA . GLY A 1 189 ? -1.388 -15.985 -3.327 1.00 93.94 189 GLY A CA 1
ATOM 1381 C C . GLY A 1 189 ? -2.008 -15.657 -1.965 1.00 93.94 189 GLY A C 1
ATOM 1382 O O . GLY A 1 189 ? -1.777 -14.575 -1.423 1.00 93.94 189 GLY A O 1
ATOM 1383 N N . ALA A 1 190 ? -2.726 -16.606 -1.360 1.00 94.38 190 ALA A N 1
ATOM 1384 C CA . ALA A 1 190 ? -3.326 -16.439 -0.037 1.00 94.38 190 ALA A CA 1
ATOM 1385 C C . ALA A 1 190 ? -2.262 -16.240 1.056 1.00 94.38 190 ALA A C 1
ATOM 1387 O O . ALA A 1 190 ? -2.384 -15.326 1.874 1.00 94.38 190 ALA A O 1
ATOM 1388 N N . ALA A 1 191 ? -1.190 -17.037 1.047 1.00 95.44 191 ALA A N 1
ATOM 1389 C CA . ALA A 1 191 ? -0.072 -16.875 1.974 1.00 95.44 191 ALA A CA 1
ATOM 1390 C C . ALA A 1 191 ? 0.617 -15.509 1.805 1.00 95.44 191 ALA A C 1
ATOM 1392 O O . ALA A 1 191 ? 0.886 -14.825 2.793 1.00 95.44 191 ALA A O 1
ATOM 1393 N N . SER A 1 192 ? 0.826 -15.067 0.561 1.00 93.06 192 SER A N 1
ATOM 1394 C CA . SER A 1 192 ? 1.388 -13.744 0.256 1.00 93.06 192 SER A CA 1
ATOM 1395 C C . SER A 1 192 ? 0.493 -12.615 0.766 1.00 93.06 192 SER A C 1
ATOM 1397 O O . SER A 1 192 ? 0.995 -11.642 1.324 1.00 93.06 192 SER A O 1
ATOM 1399 N N . ALA A 1 193 ? -0.831 -12.750 0.636 1.00 91.81 193 ALA A N 1
ATOM 1400 C CA . ALA A 1 193 ? -1.787 -11.773 1.152 1.00 91.81 193 ALA A CA 1
ATOM 1401 C C . ALA A 1 193 ? -1.751 -11.686 2.687 1.00 91.81 193 ALA A C 1
ATOM 1403 O O . ALA A 1 193 ? -1.778 -10.584 3.237 1.00 91.81 193 ALA A O 1
ATOM 1404 N N . VAL A 1 194 ? -1.630 -12.824 3.383 1.00 93.38 194 VAL A N 1
ATOM 1405 C CA . VAL A 1 194 ? -1.460 -12.855 4.847 1.00 93.38 194 VAL A CA 1
ATOM 1406 C C . VAL A 1 194 ? -0.156 -12.170 5.259 1.00 93.38 194 VAL A C 1
ATOM 1408 O O . VAL A 1 194 ? -0.171 -11.332 6.160 1.00 93.38 194 VAL A O 1
ATOM 1411 N N . LEU A 1 195 ? 0.956 -12.475 4.583 1.00 93.75 195 LEU A N 1
ATOM 1412 C CA . LEU A 1 195 ? 2.252 -11.847 4.855 1.00 93.75 195 LEU A CA 1
ATOM 1413 C C . LEU A 1 195 ? 2.218 -10.337 4.590 1.00 93.75 195 LEU A C 1
ATOM 1415 O O . LEU A 1 195 ? 2.647 -9.559 5.439 1.00 93.75 195 LEU A O 1
ATOM 1419 N N . GLY A 1 196 ? 1.648 -9.912 3.462 1.00 91.31 196 GLY A N 1
ATOM 1420 C CA . GLY A 1 196 ? 1.465 -8.498 3.136 1.00 91.31 196 GLY A CA 1
ATOM 1421 C C . GLY A 1 196 ? 0.612 -7.777 4.180 1.00 91.31 196 GLY A C 1
ATOM 1422 O O . GLY A 1 196 ? 1.000 -6.720 4.674 1.00 91.31 196 GLY A O 1
ATOM 1423 N N . GLY A 1 197 ? -0.506 -8.379 4.595 1.00 89.88 197 GLY A N 1
ATOM 1424 C CA . GLY A 1 197 ? -1.354 -7.845 5.662 1.00 89.88 197 GLY A CA 1
ATOM 1425 C C . GLY A 1 197 ? -0.631 -7.732 7.008 1.00 89.88 197 GLY A C 1
ATOM 1426 O O . GLY A 1 197 ? -0.792 -6.732 7.713 1.00 89.88 197 GLY A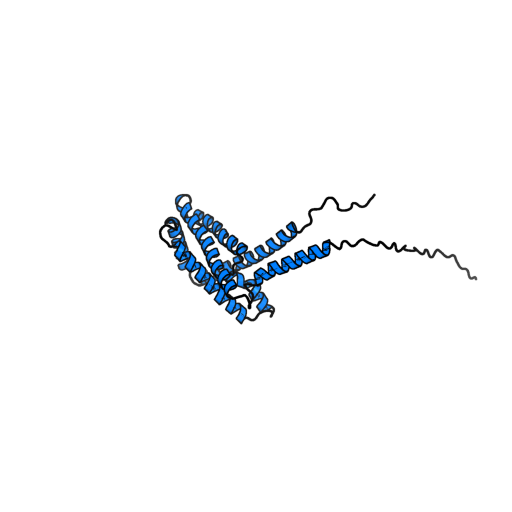 O 1
ATOM 1427 N N . ALA A 1 198 ? 0.210 -8.711 7.352 1.00 90.50 198 ALA A N 1
ATOM 1428 C CA . ALA A 1 198 ? 1.032 -8.670 8.559 1.00 90.50 198 ALA A CA 1
ATOM 1429 C C . ALA A 1 198 ? 2.059 -7.526 8.511 1.00 90.50 198 ALA A C 1
ATOM 1431 O O . ALA A 1 198 ? 2.184 -6.784 9.486 1.00 90.50 198 ALA A O 1
ATOM 1432 N N . VAL A 1 199 ? 2.735 -7.329 7.373 1.00 91.00 199 VAL A N 1
ATOM 1433 C CA . VAL A 1 199 ? 3.685 -6.221 7.173 1.00 91.00 199 VAL A CA 1
ATOM 1434 C C . VAL A 1 199 ? 2.993 -4.868 7.322 1.00 91.00 199 VAL A C 1
ATOM 1436 O O . VAL A 1 199 ? 3.484 -4.027 8.071 1.00 91.00 199 VAL A O 1
ATOM 1439 N N . ILE A 1 200 ? 1.833 -4.672 6.685 1.00 88.75 200 ILE A N 1
ATOM 1440 C CA . ILE A 1 200 ? 1.049 -3.433 6.827 1.00 88.75 200 ILE A CA 1
ATOM 1441 C C . ILE A 1 200 ? 0.632 -3.204 8.277 1.00 88.75 200 ILE A C 1
ATOM 1443 O O . ILE A 1 200 ? 0.781 -2.104 8.794 1.00 88.75 200 ILE A O 1
ATOM 1447 N N . THR A 1 201 ? 0.170 -4.247 8.964 1.00 85.00 201 THR A N 1
ATOM 1448 C CA . THR A 1 201 ? -0.238 -4.143 10.370 1.00 85.00 201 THR A CA 1
ATOM 1449 C C . THR A 1 201 ? 0.920 -3.686 11.260 1.00 85.00 201 THR A C 1
ATOM 1451 O O . THR A 1 201 ? 0.753 -2.784 12.084 1.00 85.00 201 THR A O 1
ATOM 1454 N N . VAL A 1 202 ? 2.104 -4.283 11.082 1.00 87.12 202 VAL A N 1
ATOM 1455 C CA . VAL A 1 202 ? 3.318 -3.889 11.810 1.00 87.12 202 VAL A CA 1
ATOM 1456 C C . VAL A 1 202 ? 3.726 -2.463 11.447 1.00 87.12 202 VAL A C 1
ATOM 1458 O O . VAL A 1 202 ? 4.049 -1.684 12.340 1.00 87.12 202 VAL A O 1
ATOM 1461 N N . PHE A 1 203 ? 3.663 -2.095 10.168 1.00 87.06 203 PHE A N 1
ATOM 1462 C CA . PHE A 1 203 ? 3.954 -0.742 9.703 1.00 87.06 203 PHE A CA 1
ATOM 1463 C C . PHE A 1 203 ? 3.047 0.302 10.365 1.00 87.06 203 PHE A C 1
ATOM 1465 O O . PHE A 1 203 ? 3.559 1.252 10.954 1.00 87.06 203 PHE A O 1
ATOM 1472 N N . THR A 1 204 ? 1.724 0.112 10.345 1.00 79.81 204 THR A N 1
ATOM 1473 C CA . THR A 1 204 ? 0.772 1.044 10.969 1.00 79.81 204 THR A CA 1
ATOM 1474 C C . THR A 1 204 ? 1.026 1.169 12.474 1.00 79.81 204 THR A C 1
ATOM 1476 O O . THR A 1 204 ? 0.971 2.268 13.024 1.00 79.81 204 THR A O 1
ATOM 1479 N N . TRP A 1 205 ? 1.360 0.062 13.145 1.00 82.12 205 TRP A N 1
ATOM 1480 C CA . TRP A 1 205 ? 1.719 0.084 14.564 1.00 82.12 205 TRP A CA 1
ATOM 1481 C C . TRP A 1 205 ? 3.010 0.875 14.833 1.00 82.12 205 TRP A C 1
ATOM 1483 O O . TRP A 1 205 ? 3.045 1.702 15.746 1.00 82.12 205 TRP A O 1
ATOM 1493 N N . LEU A 1 206 ? 4.051 0.669 14.021 1.00 84.25 206 LEU A N 1
ATOM 1494 C CA . LEU A 1 206 ? 5.317 1.400 14.129 1.00 84.25 206 LEU A CA 1
ATOM 1495 C C . LEU A 1 206 ? 5.158 2.891 13.814 1.00 84.25 206 LEU A C 1
ATOM 1497 O O . LEU A 1 206 ? 5.748 3.721 14.504 1.00 84.25 206 LEU A O 1
ATOM 1501 N N . ALA A 1 207 ? 4.357 3.241 12.807 1.00 80.62 207 ALA A N 1
ATOM 1502 C CA . ALA A 1 207 ? 4.080 4.628 12.445 1.00 80.62 207 ALA A CA 1
ATOM 1503 C C . ALA A 1 207 ? 3.403 5.383 13.602 1.00 80.62 207 ALA A C 1
ATOM 1505 O O . ALA A 1 207 ? 3.820 6.488 13.953 1.00 80.62 207 ALA A O 1
ATOM 1506 N N . GLU A 1 208 ? 2.419 4.758 14.253 1.00 75.12 208 GLU A N 1
ATOM 1507 C CA . GLU A 1 208 ? 1.752 5.334 15.425 1.00 75.12 208 GLU A CA 1
ATOM 1508 C C . GLU A 1 208 ? 2.713 5.471 16.620 1.00 75.12 208 GLU A C 1
ATOM 1510 O O . GLU A 1 208 ? 2.726 6.498 17.307 1.00 75.12 208 GLU A O 1
ATOM 1515 N N . ALA A 1 209 ? 3.572 4.471 16.848 1.00 79.31 209 ALA A N 1
ATOM 1516 C CA . ALA A 1 209 ? 4.593 4.533 17.891 1.00 79.31 209 ALA A CA 1
ATOM 1517 C C . ALA A 1 209 ? 5.581 5.694 17.656 1.00 79.31 209 ALA A C 1
ATOM 1519 O O . ALA A 1 209 ? 5.835 6.479 18.573 1.00 79.31 209 ALA A O 1
ATOM 1520 N N . ALA A 1 210 ? 6.070 5.861 16.424 1.00 80.81 210 ALA A N 1
ATOM 1521 C CA . ALA A 1 210 ? 7.027 6.905 16.061 1.00 80.81 210 ALA A CA 1
ATOM 1522 C C . ALA A 1 210 ? 6.461 8.325 16.238 1.00 80.81 210 ALA A C 1
ATOM 1524 O O . ALA A 1 210 ? 7.140 9.211 16.764 1.00 80.81 210 ALA A O 1
ATOM 1525 N N . GLU A 1 211 ? 5.202 8.555 15.859 1.00 73.44 211 GLU A N 1
ATOM 1526 C CA . GLU A 1 211 ? 4.544 9.847 16.085 1.00 73.44 211 GLU A CA 1
ATOM 1527 C C . GLU A 1 211 ? 4.402 10.179 17.572 1.00 73.44 211 GLU A C 1
ATOM 1529 O O . GLU A 1 211 ? 4.556 11.341 17.981 1.00 73.44 211 GLU A O 1
ATOM 1534 N N . SER A 1 212 ? 4.152 9.159 18.397 1.00 70.56 212 SER A N 1
ATOM 1535 C CA . SER A 1 212 ? 4.043 9.325 19.843 1.00 70.56 212 SER A CA 1
ATOM 1536 C C . SER A 1 212 ? 5.367 9.784 20.472 1.00 70.56 212 SER A C 1
ATOM 1538 O O . SER A 1 212 ? 5.353 10.640 21.365 1.00 70.56 212 SER A O 1
ATOM 1540 N N . ASP A 1 213 ? 6.503 9.305 19.960 1.00 74.25 213 ASP A N 1
ATOM 1541 C CA . ASP A 1 213 ? 7.841 9.643 20.453 1.00 74.25 213 ASP A CA 1
ATOM 1542 C C . ASP A 1 213 ? 8.332 11.003 19.944 1.00 74.25 213 ASP A C 1
ATOM 1544 O O . ASP A 1 213 ? 8.810 11.820 20.737 1.00 74.25 213 ASP A O 1
ATOM 1548 N N . LEU A 1 214 ? 8.136 11.314 18.658 1.00 69.19 214 LEU A N 1
ATOM 1549 C CA . LEU A 1 214 ? 8.480 12.628 18.096 1.00 69.19 214 LEU A CA 1
ATOM 1550 C C . 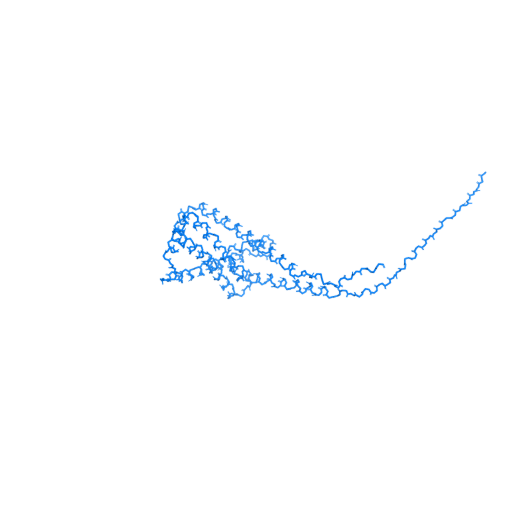LEU A 1 214 ? 7.722 13.759 18.800 1.00 69.19 214 LEU A C 1
ATOM 1552 O O . LEU A 1 214 ? 8.295 14.804 19.124 1.00 69.19 214 LEU A O 1
ATOM 1556 N N . THR A 1 215 ? 6.448 13.528 19.122 1.00 67.06 215 THR A N 1
ATOM 1557 C CA . THR A 1 215 ? 5.639 14.487 19.881 1.00 67.06 215 THR A CA 1
ATOM 1558 C C . THR A 1 215 ? 6.169 14.664 21.307 1.00 67.06 215 THR A C 1
ATOM 1560 O O . THR A 1 215 ? 6.180 15.782 21.828 1.00 67.06 215 THR A O 1
ATOM 1563 N N . ARG A 1 216 ? 6.634 13.592 21.962 1.00 66.69 216 ARG A N 1
ATOM 1564 C CA . ARG A 1 216 ? 7.245 13.665 23.304 1.00 66.69 216 ARG A CA 1
ATOM 1565 C C . ARG A 1 216 ? 8.561 14.436 23.290 1.00 66.69 216 ARG A C 1
ATOM 1567 O O . ARG A 1 216 ? 8.769 15.253 24.181 1.00 66.69 216 ARG A O 1
ATOM 1574 N N . LEU A 1 217 ? 9.405 14.221 22.283 1.00 70.69 217 LEU A N 1
ATOM 1575 C CA . LEU A 1 217 ? 10.663 14.952 22.120 1.00 70.69 217 LEU A CA 1
ATOM 1576 C C . LEU A 1 217 ? 10.411 16.442 21.870 1.00 70.69 217 LEU A C 1
ATOM 1578 O O . LEU A 1 217 ? 10.964 17.280 22.579 1.00 70.69 217 LEU A O 1
ATOM 1582 N N . SER A 1 218 ? 9.517 16.781 20.937 1.00 70.81 218 SER A N 1
ATOM 1583 C CA . SER A 1 218 ? 9.178 18.177 20.624 1.00 70.81 218 SER A CA 1
ATOM 1584 C C . SER A 1 218 ? 8.490 18.907 21.784 1.00 70.81 218 SER A C 1
ATOM 1586 O O . SER A 1 218 ? 8.714 20.099 21.979 1.00 70.81 218 SER A O 1
ATOM 1588 N N . SER A 1 219 ? 7.668 18.204 22.573 1.00 67.81 219 SER A N 1
ATOM 1589 C CA . SER A 1 219 ? 6.990 18.779 23.745 1.00 67.81 219 SER A CA 1
ATOM 1590 C C . SER A 1 219 ? 7.803 18.704 25.039 1.00 67.81 219 SER A C 1
ATOM 1592 O O . SER A 1 219 ? 7.348 19.223 26.063 1.00 67.81 219 SER A O 1
ATOM 1594 N N . SER A 1 220 ? 8.992 18.088 25.018 1.00 68.00 220 SER A N 1
ATOM 1595 C CA . SER A 1 220 ? 9.912 18.162 26.147 1.00 68.00 220 SER A CA 1
ATOM 1596 C C . SER A 1 220 ? 10.382 19.615 26.277 1.00 68.00 220 SER A C 1
ATOM 1598 O O . SER A 1 220 ? 10.884 20.187 25.306 1.00 68.00 220 SER A O 1
ATOM 1600 N N . PRO A 1 221 ? 10.170 20.278 27.428 1.00 62.41 221 PRO A N 1
ATOM 1601 C CA . PRO A 1 221 ? 10.751 21.589 27.622 1.00 62.41 221 PRO A CA 1
ATOM 1602 C C . PRO A 1 221 ? 12.266 21.402 27.555 1.00 62.41 221 PRO A C 1
ATOM 1604 O O . PRO A 1 221 ? 12.837 20.703 28.395 1.00 62.41 221 PRO A O 1
ATOM 1607 N N . LEU A 1 222 ? 12.913 22.017 26.556 1.00 58.44 222 LEU A N 1
ATOM 1608 C CA . LEU A 1 222 ? 14.344 22.303 26.632 1.00 58.44 222 LEU A CA 1
ATOM 1609 C C . LEU A 1 222 ? 14.593 22.832 28.047 1.00 58.44 222 LEU A C 1
ATOM 1611 O O . LEU A 1 222 ? 13.807 23.681 28.485 1.00 58.44 222 LEU A O 1
ATOM 1615 N N . PRO A 1 223 ? 15.596 22.329 28.786 1.00 53.81 223 PRO A N 1
ATOM 1616 C CA . PRO A 1 223 ? 15.895 22.853 30.105 1.00 53.81 223 PRO A CA 1
ATOM 1617 C C . PRO A 1 223 ? 16.225 24.334 29.930 1.00 53.81 223 PRO A C 1
ATOM 1619 O O . PRO A 1 223 ? 17.334 24.704 29.551 1.00 53.81 223 PRO A O 1
ATOM 1622 N N . SER A 1 224 ? 15.233 25.200 30.137 1.00 48.38 224 SER A N 1
ATOM 1623 C CA . SER A 1 224 ? 15.466 26.625 30.173 1.00 48.38 224 SER A CA 1
ATOM 1624 C C . SER A 1 224 ? 16.385 26.841 31.365 1.00 48.38 224 SER A C 1
ATOM 1626 O O . SER A 1 224 ? 16.142 26.315 32.459 1.00 48.38 224 SER A O 1
ATOM 1628 N N . ALA A 1 225 ? 17.456 27.598 31.145 1.00 49.50 225 ALA A N 1
ATOM 1629 C CA . ALA A 1 225 ? 18.513 27.905 32.108 1.00 49.50 225 ALA A CA 1
ATOM 1630 C C . ALA A 1 225 ? 18.032 28.672 33.367 1.00 49.50 225 ALA A C 1
ATOM 1632 O O . ALA A 1 225 ? 18.822 29.280 34.076 1.00 49.50 225 ALA A O 1
ATOM 1633 N N . SER A 1 226 ? 16.733 28.653 33.660 1.00 50.81 226 SER A N 1
ATOM 1634 C CA . SER A 1 226 ? 16.075 29.284 34.801 1.00 50.81 226 SER A CA 1
ATOM 1635 C C . SER A 1 226 ? 15.547 28.276 35.831 1.00 50.81 226 SER A C 1
ATOM 1637 O O . SER A 1 226 ? 14.795 28.657 36.725 1.00 50.81 226 SER A O 1
ATOM 1639 N N . SER A 1 227 ? 15.892 26.989 35.712 1.00 49.62 227 SER A N 1
ATOM 1640 C CA . SER A 1 227 ? 15.466 25.961 36.669 1.00 49.62 227 SER A CA 1
ATOM 1641 C C . SER A 1 227 ? 16.283 26.074 37.958 1.00 49.62 227 SER A C 1
ATOM 1643 O O . SER A 1 227 ? 17.413 25.605 38.044 1.00 49.62 227 SER A O 1
ATOM 1645 N N . CYS A 1 228 ? 15.679 26.771 38.919 1.00 43.72 228 CYS A N 1
ATOM 1646 C CA . CYS A 1 228 ? 16.029 26.934 40.326 1.00 43.72 228 CYS A CA 1
ATOM 1647 C C . CYS A 1 228 ? 17.042 25.915 40.875 1.00 43.72 228 CYS A C 1
ATOM 1649 O O . CYS A 1 228 ? 16.687 24.785 41.209 1.00 43.72 228 CYS A O 1
ATOM 1651 N N . TRP A 1 229 ? 18.285 26.361 41.049 1.00 48.66 229 TRP A N 1
ATOM 1652 C CA . TRP A 1 229 ? 19.225 25.724 41.965 1.00 48.66 229 TRP A CA 1
ATOM 1653 C C . TRP A 1 229 ? 18.757 25.947 43.414 1.00 48.66 229 TRP A C 1
ATOM 1655 O O . TRP A 1 229 ? 18.321 27.058 43.735 1.00 48.66 229 TRP A O 1
ATOM 1665 N N . PRO A 1 230 ? 18.831 24.943 44.305 1.00 44.69 230 PRO A N 1
ATOM 1666 C CA . PRO A 1 230 ? 18.681 25.198 45.731 1.00 44.69 230 PRO A CA 1
ATOM 1667 C C . PRO A 1 230 ? 19.859 26.076 46.198 1.00 44.69 230 PRO A C 1
ATOM 1669 O O . PRO A 1 230 ? 20.995 25.802 45.802 1.00 44.69 230 PRO A O 1
ATOM 1672 N N . PRO A 1 231 ? 19.633 27.139 46.993 1.00 51.88 231 PRO A N 1
ATOM 1673 C CA . PRO A 1 231 ? 20.739 27.865 47.603 1.00 51.88 231 PRO A CA 1
ATOM 1674 C C . PRO A 1 231 ? 21.459 26.947 48.601 1.00 51.88 231 PRO A C 1
ATOM 1676 O O . PRO A 1 231 ? 20.807 26.168 49.300 1.00 51.88 231 PRO A O 1
ATOM 1679 N N . ALA A 1 232 ? 22.792 27.031 48.597 1.00 52.94 232 ALA A N 1
ATOM 1680 C CA . ALA A 1 232 ? 23.691 26.313 49.501 1.00 52.94 232 ALA A CA 1
ATOM 1681 C C . ALA A 1 232 ? 23.467 26.684 50.975 1.00 52.94 232 ALA A C 1
ATOM 1683 O O . ALA A 1 232 ? 23.091 27.851 51.241 1.00 52.94 232 ALA A O 1
#

Foldseek 3Di:
DDDDDDDDDDPDPPPPPPPPPPPPDPPPVVVVVVVLVVVVVVVVVVLVQLLPLPRDPVSVLVLLLQLLQLQLVLLLQLLQQLLVCPVPDPNVVSNVVSNVSSCSSVVCCLVVSGDALLQLPPPVVVCVVVVNDDPVSSVVSNVSSVVSSVVSNVVVVVVCPPPPNGDPSSVVSVVVVVVVLVPDDPVRNVVVVVVVSVVSNVVVVVSVVVVVVVSVVVPPPPPDPPPDDDDD

Radius of gyration: 30.78 Å; chains: 1; bounding box: 45×51×127 Å

Secondary structure (DSSP, 8-state):
--------------------------HHHHHHHHHHHHHHHHHHHHHTTTSSTT--HHHHHHHHHHHHHHHHHHHHHHHHHHHHHTTTS-HHHHHHHHHHHTHHHHHHHHHTT---GGGTTHHHHHHHHTTSS-HHHHHHHHHHHHHHHHHHHHHHHHHHTSTTTS-HHHHHHHHHHHHHHHT--HHHHHHHHHHHHHHHHHHHHHHHHHHHHHHHHHHS----TT--PPP-

Sequence (232 aa):
MANRVPPRFGRWERRAKRTSWTGGRCATSGRALDRARAARDLAGQSRGRAASPGAPRPVLAATGLLGGFHVTLGLLALVVTTGALAEAVPAPTAHVLGSLTFGIGFVFLTVGRSELFTENFLIPVAAVLSGHAAKRSVARLWVITFGLNLAGIALFVVLASIPGVLEPEALQAAGELADTLAERDLPAGAASAVLGGAVITVFTWLAEAAESDLTRLSSSPLPSASSCWPPA